Protein AF-A0A8S3HUR4-F1 (afdb_monomer_lite)

Secondary structure (DSSP, 8-state):
--TT-TT----EEEEEE-SS-EEEEEE--TTTHHHHHHHHSPP--STT------TT---SS-SSGGG-SSPEEEEESS-HHHHHH-GGGGSTTTS-HHHHHHHHHHHHHHH-S-HHHHHHTT-PPPHHHHHHHHHHHEEPPPHHHHHHHH--------------------------------PPPP----------HHHHHHHHHHHHHHHHHHTT-

Foldseek 3Di:
DPLFDLPDQAKFFAWEDEPQDIDTDIDGDLVHNVVVVVVPDDDDPDDRDADADDSVDDDPTDQGSVVDRAHHYFYFQHDLVVVVPDPQLVPPPSADPLQSLLSVLVVVVVVDNHPVVNVVVVSDRGPSSVVSNSVPGGDDDDPVRVCVRPPPPPDDDDDDDDDDDDDDDDDDDDDDDDDDDDDDDDDDDDPDPPPPVVVVVVVVVVVVVVVVVVVVD

Radius of gyration: 26.38 Å; chains: 1; bounding box: 67×52×90 Å

pLDDT: mean 76.73, std 23.42, range [24.69, 97.75]

InterPro domains:
  IPR060173 Uncharacterised protein FLJ43738-like domain [PF28302] (2-146)

Structure (mmCIF, N/CA/C/O backbone):
data_AF-A0A8S3HUR4-F1
#
_entry.id   AF-A0A8S3HUR4-F1
#
loop_
_atom_site.group_PDB
_atom_site.id
_atom_site.type_symbol
_atom_site.label_atom_id
_atom_site.label_alt_id
_atom_site.label_comp_id
_atom_site.label_asym_id
_atom_site.label_entity_id
_atom_site.label_seq_id
_atom_site.pdbx_PDB_ins_code
_atom_site.Cartn_x
_atom_site.Cartn_y
_atom_site.Cartn_z
_atom_site.occupancy
_atom_site.B_iso_or_equiv
_atom_site.auth_seq_id
_atom_site.auth_comp_id
_atom_site.auth_asym_id
_atom_site.auth_atom_id
_atom_site.pdbx_PDB_model_num
ATOM 1 N N . VAL A 1 1 ? -10.739 -19.108 12.227 1.00 48.09 1 VAL A N 1
ATOM 2 C CA . VAL A 1 1 ? -11.752 -18.411 11.385 1.00 48.09 1 VAL A CA 1
ATOM 3 C C . VAL A 1 1 ? -12.442 -17.274 12.166 1.00 48.09 1 VAL A C 1
ATOM 5 O O . VAL A 1 1 ? -13.646 -17.112 12.089 1.00 48.09 1 VAL A O 1
ATOM 8 N N . GLN A 1 2 ? -11.698 -16.463 12.936 1.00 57.03 2 GLN A N 1
ATOM 9 C CA . GLN A 1 2 ? -12.275 -15.422 13.819 1.00 57.03 2 GLN A CA 1
ATOM 10 C C . GLN A 1 2 ? -11.905 -13.985 13.388 1.00 57.03 2 GLN A C 1
ATOM 12 O O . GLN A 1 2 ? -12.521 -13.025 13.841 1.00 57.03 2 GLN A O 1
ATOM 17 N N . GLN A 1 3 ? -10.945 -13.843 12.465 1.00 53.62 3 GLN A N 1
ATOM 18 C CA . GLN A 1 3 ? -10.406 -12.563 11.979 1.00 53.62 3 GLN A CA 1
ATOM 19 C C . GLN A 1 3 ? -11.345 -11.819 11.013 1.00 53.62 3 GLN A C 1
ATOM 21 O O . GLN A 1 3 ? -11.240 -10.608 10.872 1.00 53.62 3 GLN A O 1
ATOM 26 N N . THR A 1 4 ? -12.294 -12.515 10.379 1.00 58.28 4 THR A N 1
ATOM 27 C CA . THR A 1 4 ? -13.266 -11.922 9.440 1.00 58.28 4 THR A CA 1
ATOM 28 C C . THR A 1 4 ? -14.465 -11.272 10.133 1.00 58.28 4 THR A C 1
ATOM 30 O O . THR A 1 4 ? -15.319 -10.689 9.472 1.00 58.28 4 THR A O 1
ATOM 33 N N . SER A 1 5 ? -14.559 -11.363 11.464 1.00 67.38 5 SER A N 1
ATOM 34 C CA . SER A 1 5 ? -15.660 -10.757 12.210 1.00 67.38 5 SER A CA 1
ATOM 35 C C . SER A 1 5 ? -15.597 -9.230 12.130 1.00 67.38 5 SER A C 1
ATOM 37 O O . SER A 1 5 ? -14.652 -8.607 12.613 1.00 67.38 5 SER A O 1
ATOM 39 N N . HIS A 1 6 ? -16.658 -8.607 11.611 1.00 64.12 6 HIS A N 1
ATOM 40 C CA . HIS A 1 6 ? -16.802 -7.144 11.548 1.00 64.12 6 HIS A CA 1
ATOM 41 C C . HIS A 1 6 ? -16.834 -6.466 12.925 1.00 64.12 6 HIS A C 1
ATOM 43 O O . HIS A 1 6 ? -16.743 -5.245 13.006 1.00 64.12 6 HIS A O 1
ATOM 49 N N . LYS A 1 7 ? -16.973 -7.243 14.008 1.00 70.50 7 LYS A N 1
ATOM 50 C CA . LYS A 1 7 ? -16.988 -6.754 15.394 1.00 70.50 7 LYS A CA 1
ATOM 51 C C . LYS A 1 7 ? -15.596 -6.648 16.018 1.00 70.50 7 LYS A C 1
ATOM 53 O O . LYS A 1 7 ? -15.483 -6.181 17.146 1.00 70.50 7 LYS A O 1
ATOM 58 N N . LEU A 1 8 ? -14.557 -7.109 15.324 1.00 79.38 8 LEU A N 1
ATOM 59 C CA . LEU A 1 8 ? -13.206 -7.100 15.858 1.00 79.38 8 LEU A CA 1
ATOM 60 C C . LEU A 1 8 ? -12.597 -5.698 15.724 1.00 79.38 8 LEU A C 1
ATOM 62 O O . LEU A 1 8 ? -12.452 -5.182 14.611 1.00 79.38 8 LEU A O 1
ATOM 66 N N . ASN A 1 9 ? -12.233 -5.106 16.862 1.00 85.25 9 ASN A N 1
ATOM 67 C CA . ASN A 1 9 ? -11.617 -3.785 16.959 1.00 85.25 9 ASN A CA 1
ATOM 68 C C . ASN A 1 9 ? -10.106 -3.856 16.665 1.00 85.25 9 ASN A C 1
ATOM 70 O O . ASN A 1 9 ? -9.274 -3.694 17.552 1.00 85.25 9 ASN A O 1
ATOM 74 N N . ILE A 1 10 ? -9.765 -4.193 15.421 1.00 87.19 10 ILE A N 1
ATOM 75 C CA . ILE A 1 10 ? -8.384 -4.286 14.925 1.00 87.19 10 ILE A CA 1
ATOM 76 C C . ILE A 1 10 ? -8.183 -3.391 13.703 1.00 87.19 10 ILE A C 1
ATOM 78 O O . ILE A 1 10 ? -9.137 -3.114 12.959 1.00 87.19 10 ILE A O 1
ATOM 82 N N . ILE A 1 11 ? -6.936 -2.989 13.479 1.00 90.44 11 ILE A N 1
ATOM 83 C CA . ILE A 1 11 ? -6.495 -2.302 12.265 1.00 90.44 11 ILE A CA 1
ATOM 84 C C . ILE A 1 11 ? -5.798 -3.329 11.383 1.00 90.44 11 ILE A C 1
ATOM 86 O O . ILE A 1 11 ? -4.962 -4.087 11.859 1.00 90.44 11 ILE A O 1
ATOM 90 N N . THR A 1 12 ? -6.182 -3.371 10.116 1.00 92.62 12 THR A N 1
ATOM 91 C CA . THR A 1 12 ? -5.555 -4.203 9.086 1.00 92.62 12 THR A CA 1
ATOM 92 C C . THR A 1 12 ? -5.103 -3.309 7.941 1.00 92.62 12 THR A C 1
ATOM 94 O O . THR A 1 12 ? -5.517 -2.152 7.849 1.00 92.62 12 THR A O 1
ATOM 97 N N . GLY A 1 13 ? -4.228 -3.812 7.076 1.00 94.50 13 GLY A N 1
ATOM 98 C CA . GLY A 1 13 ? -3.708 -3.023 5.968 1.00 94.50 13 GLY A CA 1
ATOM 99 C C . GLY A 1 13 ? -2.295 -3.412 5.576 1.00 94.50 13 GLY A C 1
ATOM 100 O O . GLY A 1 13 ? -1.803 -4.484 5.935 1.00 94.50 13 GLY A O 1
ATOM 101 N N . PHE A 1 14 ? -1.629 -2.504 4.872 1.00 96.25 14 PHE A N 1
ATOM 102 C CA . PHE A 1 14 ? -0.222 -2.650 4.528 1.00 96.25 14 PHE A CA 1
ATOM 103 C C . PHE A 1 14 ? 0.502 -1.301 4.505 1.00 96.25 14 PHE A C 1
ATOM 105 O O . PHE A 1 14 ? -0.100 -0.229 4.394 1.00 96.25 14 PHE A O 1
ATOM 112 N N . HIS A 1 15 ? 1.820 -1.389 4.614 1.00 96.44 15 HIS A N 1
ATOM 113 C CA . HIS A 1 15 ? 2.768 -0.297 4.492 1.00 96.44 15 HIS A CA 1
ATOM 114 C C . HIS A 1 15 ? 3.658 -0.579 3.286 1.00 96.44 15 HIS A C 1
ATOM 116 O O . HIS A 1 15 ? 4.455 -1.516 3.308 1.00 96.44 15 HIS A O 1
ATOM 122 N N . LEU A 1 16 ? 3.515 0.228 2.241 1.00 97.06 16 LEU A N 1
ATOM 123 C CA . LEU A 1 16 ? 4.388 0.215 1.076 1.00 97.06 16 LEU A CA 1
ATOM 124 C C . LEU A 1 16 ? 5.356 1.385 1.192 1.00 97.06 16 LEU A C 1
ATOM 126 O O . LEU A 1 16 ? 4.917 2.511 1.413 1.00 97.06 16 LEU A O 1
ATOM 130 N N . PHE A 1 17 ? 6.647 1.150 1.014 1.00 97.00 17 PHE A N 1
ATOM 131 C CA . PHE A 1 17 ? 7.615 2.236 1.038 1.00 97.00 17 PHE A CA 1
ATOM 132 C C . PHE A 1 17 ? 8.785 2.003 0.097 1.00 97.00 17 PHE A C 1
ATOM 134 O O . PHE A 1 17 ? 9.112 0.875 -0.278 1.00 97.00 17 PHE A O 1
ATOM 141 N N . ASP A 1 18 ? 9.404 3.108 -0.281 1.00 95.75 18 ASP A N 1
ATOM 142 C CA . ASP A 1 18 ? 10.616 3.166 -1.079 1.00 95.75 18 ASP A CA 1
ATOM 143 C C . ASP A 1 18 ? 11.559 4.238 -0.505 1.00 95.75 18 ASP A C 1
ATOM 145 O O . ASP A 1 18 ? 11.440 4.629 0.656 1.00 95.75 18 ASP A O 1
ATOM 149 N N . GLU A 1 19 ? 12.546 4.671 -1.286 1.00 91.94 19 GLU A N 1
ATOM 150 C CA . GLU A 1 19 ? 13.528 5.673 -0.857 1.00 91.94 19 GLU A CA 1
ATOM 151 C C . GLU A 1 19 ? 12.958 7.102 -0.779 1.00 91.94 19 GLU A C 1
ATOM 153 O O . GLU A 1 19 ? 13.564 7.964 -0.142 1.00 91.94 19 GLU A O 1
ATOM 158 N N . GLU A 1 20 ? 11.815 7.371 -1.417 1.00 92.94 20 GLU A N 1
ATOM 159 C CA . GLU A 1 20 ? 11.210 8.702 -1.517 1.00 92.94 20 GLU A CA 1
ATOM 160 C C . GLU A 1 20 ? 9.972 8.866 -0.629 1.00 92.94 20 GLU A C 1
ATOM 162 O O . GLU A 1 20 ? 9.729 9.963 -0.119 1.00 92.94 20 GLU A O 1
ATOM 167 N N . GLN A 1 21 ? 9.167 7.814 -0.459 1.00 92.94 21 GLN A N 1
ATOM 168 C CA . GLN A 1 21 ? 7.864 7.929 0.190 1.00 92.94 21 GLN A CA 1
ATOM 169 C C . GLN A 1 21 ? 7.431 6.679 0.959 1.00 92.94 21 GLN A C 1
ATOM 171 O O . GLN A 1 21 ? 7.794 5.545 0.649 1.00 92.94 21 GLN A O 1
ATOM 176 N N . HIS A 1 22 ? 6.563 6.922 1.940 1.00 94.44 22 HIS A N 1
ATOM 177 C CA . HIS A 1 22 ? 5.867 5.904 2.713 1.00 94.44 22 HIS A CA 1
ATOM 178 C C . HIS A 1 22 ? 4.364 6.027 2.474 1.00 94.44 22 HIS A C 1
ATOM 180 O O . HIS A 1 22 ? 3.770 7.078 2.715 1.00 94.44 22 HIS A O 1
ATOM 186 N N . LEU A 1 23 ? 3.743 4.939 2.032 1.00 95.94 23 LEU A N 1
ATOM 187 C CA . LEU A 1 23 ? 2.312 4.828 1.804 1.00 95.94 23 LEU A CA 1
ATOM 188 C C . LEU A 1 23 ? 1.706 3.832 2.794 1.00 95.94 23 LEU A C 1
ATOM 190 O O . LEU A 1 23 ? 1.998 2.636 2.768 1.00 95.94 23 LEU A O 1
ATOM 194 N N . PHE A 1 24 ? 0.809 4.334 3.638 1.00 95.25 24 PHE A N 1
ATOM 195 C CA . PHE A 1 24 ? 0.029 3.531 4.572 1.00 95.25 24 PHE A CA 1
ATOM 196 C C . PHE A 1 24 ? -1.408 3.413 4.071 1.00 95.25 24 PHE A C 1
ATOM 198 O O . PHE A 1 24 ? -2.090 4.422 3.888 1.00 95.25 24 PHE A O 1
ATOM 205 N N . ILE A 1 25 ? -1.885 2.182 3.886 1.00 95.38 25 ILE A N 1
ATOM 206 C CA . ILE A 1 25 ? -3.295 1.898 3.611 1.00 95.38 25 ILE A CA 1
ATOM 207 C C . ILE A 1 25 ? -3.828 1.097 4.786 1.00 95.38 25 ILE A C 1
ATOM 209 O O . ILE A 1 25 ? -3.451 -0.056 4.981 1.00 95.38 25 ILE A O 1
ATOM 213 N N . LEU A 1 26 ? -4.684 1.744 5.575 1.00 93.88 26 LEU A N 1
ATOM 214 C CA . LEU A 1 26 ? -5.213 1.218 6.826 1.00 93.88 26 LEU A CA 1
ATOM 215 C C . LEU A 1 26 ? -6.733 1.108 6.747 1.00 93.88 26 LEU A C 1
ATOM 217 O O . LEU A 1 26 ? -7.415 2.016 6.273 1.00 93.88 26 LEU A O 1
ATOM 221 N N . GLU A 1 27 ? -7.265 0.010 7.264 1.00 91.69 27 GLU A N 1
ATOM 222 C CA . GLU A 1 27 ? -8.695 -0.221 7.406 1.00 91.69 27 GLU A CA 1
ATOM 223 C C . GLU A 1 27 ? -9.018 -0.736 8.813 1.00 91.69 27 GLU A C 1
ATOM 225 O O . GLU A 1 27 ? -8.225 -1.411 9.472 1.00 91.69 27 GLU A O 1
ATOM 230 N N . GLY A 1 28 ? -10.216 -0.431 9.294 1.00 90.50 28 GLY A N 1
ATOM 231 C CA . GLY A 1 28 ? -10.640 -0.822 10.627 1.00 90.50 28 GLY A CA 1
ATOM 232 C C . GLY A 1 28 ? -12.049 -0.355 10.936 1.00 90.50 28 GLY A C 1
ATOM 233 O O . GLY A 1 28 ? -12.744 0.202 10.083 1.00 90.50 28 GLY A O 1
ATOM 234 N N . GLN A 1 29 ? -12.484 -0.602 12.168 1.00 87.94 29 GLN A N 1
ATOM 235 C CA . GLN A 1 29 ? -13.787 -0.128 12.614 1.00 87.94 29 GLN A CA 1
ATOM 236 C C . GLN A 1 29 ? -13.806 1.395 12.661 1.00 87.94 29 GLN A C 1
ATOM 238 O O . GLN A 1 29 ? -12.929 2.023 13.256 1.00 87.94 29 GLN A O 1
ATOM 243 N N . LYS A 1 30 ? -14.832 1.968 12.024 1.00 82.81 30 LYS A N 1
ATOM 244 C CA . LYS A 1 30 ? -14.995 3.413 11.882 1.00 82.81 30 LYS A CA 1
ATOM 245 C C . LYS A 1 30 ? -15.033 4.123 13.231 1.00 82.81 30 LYS A C 1
ATOM 247 O O . LYS A 1 30 ? -14.378 5.138 13.382 1.00 82.81 30 LYS A O 1
ATOM 252 N N . GLU A 1 31 ? -15.858 3.636 14.151 1.00 82.88 31 GLU A N 1
ATOM 253 C CA . GLU A 1 31 ? -16.174 4.326 15.411 1.00 82.88 31 GLU A CA 1
ATOM 254 C C . GLU A 1 31 ? -15.220 3.937 16.552 1.00 82.88 31 GLU A C 1
ATOM 256 O O . GLU A 1 31 ? -15.300 4.510 17.632 1.00 82.88 31 GLU A O 1
ATOM 261 N N . ASP A 1 32 ? -14.287 3.021 16.280 1.00 86.44 32 ASP A N 1
ATOM 262 C CA . ASP A 1 32 ? -13.342 2.484 17.253 1.00 86.44 32 ASP A CA 1
ATOM 263 C C . ASP A 1 32 ? -11.900 2.672 16.749 1.00 86.44 32 ASP A C 1
ATOM 265 O O . ASP A 1 32 ? -11.385 3.791 16.762 1.00 86.44 32 ASP A O 1
ATOM 269 N N . ALA A 1 33 ? -11.240 1.607 16.272 1.00 88.00 33 ALA A N 1
ATOM 270 C CA . ALA A 1 33 ? -9.812 1.605 15.948 1.00 88.00 33 ALA A CA 1
ATOM 271 C C . ALA A 1 33 ? -9.351 2.779 15.069 1.00 88.00 33 ALA A C 1
ATOM 273 O O . ALA A 1 33 ? -8.334 3.403 15.364 1.00 88.00 33 ALA A O 1
ATOM 274 N N . ILE A 1 34 ? -10.081 3.076 13.986 1.00 90.69 34 ILE A N 1
ATOM 275 C CA . ILE A 1 34 ? -9.662 4.099 13.020 1.00 90.69 34 ILE A CA 1
ATOM 276 C C . ILE A 1 34 ? -9.870 5.507 13.569 1.00 90.69 34 ILE A C 1
ATOM 278 O O . ILE A 1 34 ? -9.009 6.361 13.371 1.00 90.69 34 ILE A O 1
ATOM 282 N N . ASP A 1 35 ? -10.972 5.761 14.277 1.00 88.75 35 ASP A N 1
ATOM 283 C CA . ASP A 1 35 ? -11.227 7.074 14.874 1.00 88.75 35 ASP A CA 1
ATOM 284 C C . ASP A 1 35 ? -10.235 7.378 16.004 1.00 88.75 35 ASP A C 1
ATOM 286 O O . ASP A 1 35 ? -9.697 8.485 16.072 1.00 88.75 35 ASP A O 1
ATOM 290 N N . VAL A 1 36 ? -9.916 6.382 16.840 1.00 90.69 36 VAL A N 1
ATOM 291 C CA . VAL A 1 36 ? -8.875 6.504 17.871 1.00 90.69 36 VAL A CA 1
ATOM 292 C C . VAL A 1 36 ? -7.515 6.780 17.234 1.00 90.69 36 VAL A C 1
ATOM 294 O O . VAL A 1 36 ? -6.861 7.749 17.622 1.00 90.69 36 VAL A O 1
ATOM 297 N N . LEU A 1 37 ? -7.118 5.994 16.225 1.00 90.31 37 LEU A N 1
ATOM 298 C CA . LEU A 1 37 ? -5.857 6.198 15.512 1.00 90.31 37 LEU A CA 1
ATOM 299 C C . LEU A 1 37 ? -5.793 7.603 14.906 1.00 90.31 37 LEU A C 1
ATOM 301 O O . LEU A 1 37 ? -4.847 8.342 15.160 1.00 90.31 37 LEU A O 1
ATOM 305 N N . TYR A 1 38 ? -6.816 8.004 14.150 1.00 89.31 38 TYR A N 1
ATOM 306 C CA . TYR A 1 38 ? -6.848 9.303 13.481 1.00 89.31 38 TYR A CA 1
ATOM 307 C C . TYR A 1 38 ? -6.730 10.475 14.466 1.00 89.31 38 TYR A C 1
ATOM 309 O O . TYR A 1 38 ? -6.042 11.454 14.183 1.00 89.31 38 TYR A O 1
ATOM 317 N N . LYS A 1 39 ? -7.357 10.372 15.644 1.00 89.56 39 LYS A N 1
ATOM 318 C CA . LYS A 1 39 ? -7.261 11.387 16.705 1.00 89.56 39 LYS A CA 1
ATOM 319 C C . LYS A 1 39 ? -5.892 11.429 17.386 1.00 89.56 39 LYS A C 1
ATOM 321 O O . LYS A 1 39 ? -5.506 12.492 17.867 1.00 89.56 39 LYS A O 1
ATOM 326 N N . GLN A 1 40 ? -5.194 10.297 17.462 1.00 88.94 40 GLN A N 1
ATOM 327 C CA . GLN A 1 40 ? -3.866 10.186 18.073 1.00 88.94 40 GLN A CA 1
ATOM 328 C C . GLN A 1 40 ? -2.731 10.569 17.121 1.00 88.94 40 GLN A C 1
ATOM 330 O O . GLN A 1 40 ? -1.647 10.923 17.587 1.00 88.94 40 GLN A O 1
ATOM 335 N N . LEU A 1 41 ? -2.961 10.517 15.805 1.00 86.88 41 LEU A N 1
ATOM 336 C CA . LEU A 1 41 ? -1.948 10.901 14.832 1.00 86.88 41 LEU A CA 1
ATOM 337 C C . LEU A 1 41 ? -1.557 12.377 15.015 1.00 86.88 41 LEU A C 1
ATOM 339 O O . LEU A 1 41 ? -2.430 13.251 15.113 1.00 86.88 41 LEU A O 1
ATOM 343 N N . PRO A 1 42 ? -0.248 12.686 15.047 1.00 82.38 42 PRO A N 1
ATOM 344 C CA . PRO A 1 42 ? 0.202 14.063 15.104 1.00 82.38 42 PRO A CA 1
ATOM 345 C C . PRO A 1 42 ? -0.329 14.795 13.874 1.00 82.38 42 PRO A C 1
ATOM 347 O O . PRO A 1 42 ? -0.193 14.325 12.743 1.00 82.38 42 PRO A O 1
ATOM 350 N N . ARG A 1 43 ? -0.949 15.959 14.089 1.00 80.69 43 ARG A N 1
ATOM 351 C CA . ARG A 1 43 ? -1.419 16.770 12.966 1.00 80.69 43 ARG A CA 1
ATOM 352 C C . ARG A 1 43 ? -0.202 17.171 12.136 1.00 80.69 43 ARG A C 1
ATOM 354 O O . ARG A 1 43 ? 0.711 17.774 12.706 1.00 80.69 43 ARG A O 1
ATOM 361 N N . PRO A 1 44 ? -0.170 16.857 10.833 1.00 73.62 44 PRO A N 1
ATOM 362 C CA . PRO A 1 44 ? 0.995 17.117 10.007 1.00 73.62 44 PRO A CA 1
ATOM 363 C C . PRO A 1 44 ? 1.279 18.620 9.976 1.00 73.62 44 PRO A C 1
ATOM 365 O O . PRO A 1 44 ? 0.521 19.408 9.412 1.00 73.62 44 PRO A O 1
ATOM 368 N N . GLN A 1 45 ? 2.365 19.032 10.629 1.00 61.00 45 GLN A N 1
ATOM 369 C CA . GLN A 1 45 ? 2.870 20.400 10.563 1.00 61.00 45 GLN A CA 1
ATOM 370 C C . GLN A 1 45 ? 3.897 20.473 9.431 1.00 61.00 45 GLN A C 1
ATOM 372 O O . GLN A 1 45 ? 5.101 20.416 9.657 1.00 61.00 45 GLN A O 1
ATOM 377 N N . GLY A 1 46 ? 3.415 20.513 8.188 1.00 64.81 46 GLY A N 1
ATOM 378 C CA . GLY A 1 46 ? 4.258 20.597 6.992 1.00 64.81 46 GLY A CA 1
ATOM 379 C C . GLY A 1 46 ? 3.754 19.737 5.833 1.00 64.81 46 GLY A C 1
ATOM 380 O O . GLY A 1 46 ? 2.723 19.083 5.934 1.00 64.81 46 GLY A O 1
ATOM 381 N N . LYS A 1 47 ? 4.501 19.739 4.722 1.00 65.69 47 LYS A N 1
ATOM 382 C CA . LYS A 1 47 ? 4.164 18.995 3.492 1.00 65.69 47 LYS A CA 1
ATOM 383 C C . LYS A 1 47 ? 4.562 17.512 3.515 1.00 65.69 47 LYS A C 1
ATOM 385 O O . LYS A 1 47 ? 4.331 16.821 2.534 1.00 65.69 47 LYS A O 1
ATOM 390 N N . ASN A 1 48 ? 5.184 17.033 4.591 1.00 79.31 48 ASN A N 1
ATOM 391 C CA . ASN A 1 48 ? 5.838 15.720 4.588 1.00 79.31 48 ASN A CA 1
ATOM 392 C C . ASN A 1 48 ? 4.882 14.548 4.851 1.00 79.31 48 ASN A C 1
ATOM 394 O O . ASN A 1 48 ? 5.260 13.408 4.615 1.00 79.31 48 ASN A O 1
ATOM 398 N N . VAL A 1 49 ? 3.675 14.808 5.365 1.00 86.31 49 VAL A N 1
ATOM 399 C CA . VAL A 1 49 ? 2.689 13.765 5.672 1.00 86.31 49 VAL A CA 1
ATOM 400 C C . VAL A 1 49 ? 1.307 14.246 5.239 1.00 86.31 49 VAL A C 1
ATOM 402 O O . VAL A 1 49 ? 0.818 15.264 5.728 1.00 86.31 49 VAL A O 1
ATOM 405 N N . GLU A 1 50 ? 0.675 13.499 4.338 1.00 89.44 50 GLU A N 1
ATOM 406 C CA . GLU A 1 50 ? -0.707 13.703 3.901 1.00 89.44 50 GLU A CA 1
ATOM 407 C C . GLU A 1 50 ? -1.568 12.556 4.439 1.00 89.44 50 GLU A C 1
ATOM 409 O O . GLU A 1 50 ? -1.246 11.384 4.258 1.00 89.44 50 GLU A O 1
ATOM 414 N N . ILE A 1 51 ? -2.657 12.893 5.135 1.00 91.38 51 ILE A N 1
ATOM 415 C CA . ILE A 1 51 ? -3.583 11.908 5.703 1.00 91.38 51 ILE A CA 1
ATOM 416 C C . ILE A 1 51 ? -4.930 12.072 5.010 1.00 91.38 51 ILE A C 1
ATOM 418 O O . ILE A 1 51 ? -5.607 13.087 5.177 1.00 91.38 51 ILE A O 1
ATOM 422 N N . LEU A 1 52 ? -5.333 11.049 4.259 1.00 91.06 52 LEU A N 1
ATOM 423 C CA . LEU A 1 52 ? -6.640 10.989 3.614 1.00 91.06 52 LEU A CA 1
ATOM 424 C C . LEU A 1 52 ? -7.610 10.210 4.502 1.00 91.06 52 LEU A C 1
ATOM 426 O O . LEU A 1 52 ? -7.608 8.982 4.515 1.00 91.06 52 LEU A O 1
ATOM 430 N N . TYR A 1 53 ? -8.457 10.929 5.236 1.00 90.38 53 TYR A N 1
ATOM 431 C CA . TYR A 1 53 ? -9.489 10.339 6.085 1.00 90.38 53 TYR A CA 1
ATOM 432 C C . TYR A 1 53 ? -10.861 10.931 5.767 1.00 90.38 53 TYR A C 1
ATOM 434 O O . TYR A 1 53 ? -11.045 12.147 5.775 1.00 90.38 53 TYR A O 1
ATOM 442 N N . ASP A 1 54 ? -11.837 10.062 5.505 1.00 88.94 54 ASP A N 1
ATOM 443 C CA . ASP A 1 54 ? -13.230 10.442 5.291 1.00 88.94 54 ASP A CA 1
ATOM 444 C C . ASP A 1 54 ? -14.156 9.411 5.942 1.00 88.94 54 ASP A C 1
ATOM 446 O O . ASP A 1 54 ? -14.363 8.308 5.438 1.00 88.94 54 ASP A O 1
ATOM 450 N N . SER A 1 55 ? -14.741 9.800 7.075 1.00 85.19 55 SER A N 1
ATOM 451 C CA . SER A 1 55 ? -15.631 8.942 7.862 1.00 85.19 55 SER A CA 1
ATOM 452 C C . SER A 1 55 ? -16.967 8.617 7.169 1.00 85.19 55 SER A C 1
ATOM 454 O O . SER A 1 55 ? -17.723 7.767 7.657 1.00 85.19 55 SER A O 1
ATOM 456 N N . SER A 1 56 ? -17.309 9.302 6.071 1.00 86.94 56 SER A N 1
ATOM 457 C CA . SER A 1 56 ? -18.511 9.009 5.281 1.00 86.94 56 SER A CA 1
ATOM 458 C C . SER A 1 56 ? -18.337 7.774 4.394 1.00 86.94 56 SER A C 1
ATOM 460 O O . SER A 1 56 ? -19.320 7.098 4.087 1.00 86.94 56 SER A O 1
ATOM 462 N N . ILE A 1 57 ? -17.094 7.434 4.050 1.00 88.62 57 ILE A N 1
ATOM 463 C CA . ILE A 1 57 ? -16.757 6.270 3.236 1.00 88.62 57 ILE A CA 1
ATOM 464 C C . ILE A 1 57 ? -16.667 5.050 4.143 1.00 88.62 57 ILE A C 1
ATOM 466 O O . ILE A 1 57 ? -16.003 5.062 5.179 1.00 88.62 57 ILE A O 1
ATOM 470 N N . ARG A 1 58 ? -17.357 3.980 3.753 1.00 89.44 58 ARG A N 1
ATOM 471 C CA . ARG A 1 58 ? -17.366 2.708 4.475 1.00 89.44 58 ARG A CA 1
ATOM 472 C C . ARG A 1 58 ? -17.245 1.562 3.481 1.00 89.44 58 ARG A C 1
ATOM 474 O O . ARG A 1 58 ? -17.735 1.659 2.358 1.00 89.44 58 ARG A O 1
ATOM 481 N N . PHE A 1 59 ? -16.637 0.475 3.933 1.00 88.44 59 PHE A N 1
ATOM 482 C CA . PHE A 1 59 ? -16.543 -0.777 3.194 1.00 88.44 59 PHE A CA 1
ATOM 483 C C . PHE A 1 59 ? -17.393 -1.834 3.892 1.00 88.44 59 PHE A C 1
ATOM 485 O O . PHE A 1 59 ? -17.504 -1.842 5.119 1.00 88.44 59 PHE A O 1
ATOM 492 N N . ASN A 1 60 ? -18.008 -2.715 3.104 1.00 88.19 60 ASN A N 1
ATOM 493 C CA . ASN A 1 60 ? -18.842 -3.793 3.638 1.00 88.19 60 ASN A CA 1
ATOM 494 C C . ASN A 1 60 ? -18.000 -4.890 4.299 1.00 88.19 60 ASN A C 1
ATOM 496 O O . ASN A 1 60 ? -18.470 -5.569 5.206 1.00 88.19 60 ASN A O 1
ATOM 50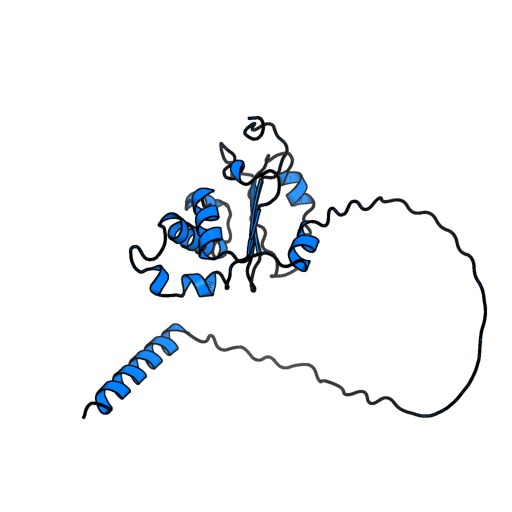0 N N . GLU A 1 61 ? -16.751 -5.044 3.865 1.00 88.50 61 GLU A N 1
ATOM 501 C CA . GLU A 1 61 ? -15.815 -6.053 4.343 1.00 88.50 61 GLU A CA 1
ATOM 502 C C . GLU A 1 61 ? -14.398 -5.492 4.460 1.00 88.50 61 GLU A C 1
ATOM 504 O O . GLU A 1 61 ? -14.083 -4.443 3.901 1.00 88.50 61 GLU A O 1
ATOM 509 N N . ARG A 1 62 ? -13.561 -6.200 5.224 1.00 89.44 62 ARG A N 1
ATOM 510 C CA . ARG A 1 62 ? -12.130 -5.914 5.348 1.00 89.44 62 ARG A CA 1
ATOM 511 C C . ARG A 1 62 ? -11.405 -6.473 4.129 1.00 89.44 62 ARG A C 1
ATOM 513 O O . ARG A 1 62 ? -11.419 -7.687 3.921 1.00 89.44 62 ARG A O 1
ATOM 520 N N . LEU A 1 63 ? -10.759 -5.607 3.360 1.00 91.38 63 LEU A N 1
ATOM 521 C CA . LEU A 1 63 ? -10.032 -5.954 2.142 1.00 91.38 63 LEU A CA 1
ATOM 522 C C . LEU A 1 63 ? -8.715 -6.677 2.439 1.00 91.38 63 LEU A C 1
ATOM 524 O O . LEU A 1 63 ? -8.285 -7.514 1.652 1.00 91.38 63 LEU A O 1
ATOM 528 N N . TYR A 1 64 ? -8.087 -6.392 3.579 1.00 93.69 64 TYR A N 1
ATOM 529 C CA . TYR A 1 64 ? -6.714 -6.793 3.893 1.00 93.69 64 TYR A CA 1
ATOM 530 C C . TYR A 1 64 ? -6.613 -7.765 5.069 1.00 93.69 64 TYR A C 1
ATOM 532 O O . TYR A 1 64 ? -5.519 -8.060 5.539 1.00 93.69 64 TYR A O 1
ATOM 540 N N . VAL A 1 65 ? -7.733 -8.327 5.529 1.00 89.44 65 VAL A N 1
ATOM 541 C CA . VAL A 1 65 ? -7.769 -9.253 6.677 1.00 89.44 65 VAL A CA 1
ATOM 542 C C . VAL A 1 65 ? -6.832 -10.461 6.532 1.00 89.44 65 VAL A C 1
ATOM 544 O O . VAL A 1 65 ? -6.342 -10.982 7.530 1.00 89.44 65 VAL A O 1
ATOM 547 N N . LYS A 1 66 ? -6.569 -10.920 5.300 1.00 90.12 66 LYS A N 1
ATOM 548 C CA . LYS A 1 66 ? -5.700 -12.083 5.054 1.00 90.12 66 LYS A CA 1
ATOM 549 C C . LYS A 1 66 ? -4.204 -11.748 5.062 1.00 90.12 66 LYS A C 1
ATOM 551 O O . LYS A 1 66 ? -3.409 -12.679 5.036 1.00 90.12 66 LYS A O 1
ATOM 556 N N . LEU A 1 67 ? -3.826 -10.466 5.092 1.00 86.38 67 LEU A N 1
ATOM 557 C CA . LEU A 1 67 ? -2.421 -10.053 5.203 1.00 86.38 67 LEU A CA 1
ATOM 558 C C . LEU A 1 67 ? -1.854 -10.281 6.611 1.00 86.38 67 LEU A C 1
ATOM 560 O O . LEU A 1 67 ? -0.644 -10.379 6.777 1.00 86.38 67 LEU A O 1
ATOM 564 N N . GLY A 1 68 ? -2.722 -10.434 7.610 1.00 81.75 68 GLY A N 1
ATOM 565 C CA . GLY A 1 68 ? -2.336 -10.659 8.996 1.00 81.75 68 GLY A CA 1
ATOM 566 C C . GLY A 1 68 ? -2.947 -9.626 9.934 1.00 81.75 68 GLY A C 1
ATOM 567 O O . GLY A 1 68 ? -3.676 -8.728 9.515 1.00 81.75 68 GLY A O 1
ATOM 568 N N . LEU A 1 69 ? -2.684 -9.809 11.229 1.00 77.00 69 LEU A N 1
ATOM 569 C CA . LEU A 1 69 ? -3.028 -8.821 12.257 1.00 77.00 69 LEU A CA 1
ATOM 570 C C . LEU A 1 69 ? -1.979 -7.710 12.345 1.00 77.00 69 LEU A C 1
ATOM 572 O O . LEU A 1 69 ? -2.311 -6.602 12.754 1.00 77.00 69 LEU A O 1
ATOM 576 N N . ASP A 1 70 ? -0.753 -8.012 11.927 1.00 80.62 70 ASP A N 1
ATOM 577 C CA . ASP A 1 70 ? 0.325 -7.043 11.818 1.00 80.62 70 ASP A CA 1
ATOM 578 C C . ASP A 1 70 ? 0.286 -6.372 10.446 1.00 80.62 70 ASP A C 1
ATOM 580 O O . ASP A 1 70 ? -0.146 -6.953 9.442 1.00 80.62 70 ASP A O 1
ATOM 584 N N . LEU A 1 71 ? 0.744 -5.125 10.401 1.00 88.12 71 LEU A N 1
ATOM 585 C CA . LEU A 1 71 ? 0.800 -4.370 9.163 1.00 88.12 71 LEU A CA 1
ATOM 586 C C . LEU A 1 71 ? 1.849 -4.993 8.234 1.00 88.12 71 LEU A C 1
ATOM 588 O O . LEU A 1 71 ? 3.030 -5.036 8.561 1.00 88.12 71 LEU A O 1
ATOM 592 N N . THR A 1 72 ? 1.438 -5.471 7.058 1.00 92.19 72 THR A N 1
ATOM 593 C CA . THR A 1 72 ? 2.400 -6.046 6.106 1.00 92.19 72 THR A CA 1
ATOM 594 C C . THR A 1 72 ? 3.295 -4.949 5.542 1.00 92.19 72 THR A C 1
ATOM 596 O O . THR A 1 72 ? 2.804 -3.998 4.935 1.00 92.19 72 THR A O 1
ATOM 599 N N . HIS A 1 73 ? 4.605 -5.082 5.736 1.00 94.62 73 HIS A N 1
ATOM 600 C CA . HIS A 1 73 ? 5.606 -4.119 5.285 1.00 94.62 73 HIS A CA 1
ATOM 601 C C . HIS A 1 73 ? 6.241 -4.563 3.969 1.00 94.62 73 HIS A C 1
ATOM 603 O O . HIS A 1 73 ? 6.811 -5.649 3.883 1.00 94.62 73 HIS A O 1
ATOM 609 N N . ILE A 1 74 ? 6.165 -3.706 2.953 1.00 96.06 74 ILE A N 1
ATOM 610 C CA . ILE A 1 74 ? 6.646 -3.979 1.600 1.00 96.06 74 ILE A CA 1
ATOM 611 C C . ILE A 1 74 ? 7.581 -2.852 1.197 1.00 96.06 74 ILE A C 1
ATOM 613 O O . ILE A 1 74 ? 7.150 -1.724 0.956 1.00 96.06 74 ILE A O 1
ATOM 617 N N . LYS A 1 75 ? 8.866 -3.182 1.110 1.00 97.31 75 LYS A N 1
ATOM 618 C CA . LYS A 1 75 ? 9.891 -2.280 0.601 1.00 97.31 75 LYS A CA 1
ATOM 619 C C . LYS A 1 75 ? 10.091 -2.529 -0.883 1.00 97.31 75 LYS A C 1
ATOM 621 O O . LYS A 1 75 ? 10.418 -3.651 -1.263 1.00 97.31 75 LYS A O 1
ATOM 626 N N . LEU A 1 76 ? 9.921 -1.507 -1.711 1.00 97.75 76 LEU A N 1
ATOM 627 C CA . LEU A 1 76 ? 10.199 -1.611 -3.140 1.00 97.75 76 LEU A CA 1
ATOM 628 C C . LEU A 1 76 ? 11.707 -1.558 -3.415 1.00 97.75 76 LEU A C 1
ATOM 630 O O . LEU A 1 76 ? 12.470 -0.895 -2.714 1.00 97.75 76 LEU A O 1
ATOM 634 N N . CYS A 1 77 ? 12.138 -2.248 -4.469 1.00 96.00 77 CYS A N 1
ATOM 635 C CA . CYS A 1 77 ? 13.530 -2.281 -4.914 1.00 96.00 77 CYS A CA 1
ATOM 636 C C . CYS A 1 77 ? 14.024 -0.945 -5.489 1.00 96.00 77 CYS A C 1
ATOM 638 O O . CYS A 1 77 ? 15.231 -0.737 -5.605 1.00 96.00 77 CYS A O 1
ATOM 640 N N . ARG A 1 78 ? 13.090 -0.076 -5.890 1.00 96.25 78 ARG A N 1
ATOM 641 C CA . ARG A 1 78 ? 13.279 1.277 -6.427 1.00 96.25 78 ARG A CA 1
ATOM 642 C C . ARG A 1 78 ? 12.048 2.112 -6.089 1.00 96.25 78 ARG A C 1
ATOM 644 O O . ARG A 1 78 ? 11.044 1.565 -5.638 1.00 96.25 78 ARG A O 1
ATOM 651 N N . THR A 1 79 ? 12.102 3.412 -6.358 1.00 97.00 79 THR A N 1
ATOM 652 C CA . THR A 1 79 ? 10.936 4.282 -6.183 1.00 97.00 79 THR A CA 1
ATOM 653 C C . THR A 1 79 ? 9.775 3.813 -7.056 1.00 97.00 79 THR A C 1
ATOM 655 O O . THR A 1 79 ? 9.974 3.335 -8.180 1.00 97.00 79 THR A O 1
ATOM 658 N N . LEU A 1 80 ? 8.544 3.961 -6.564 1.00 96.19 80 LEU A N 1
ATOM 659 C CA . LEU A 1 80 ? 7.352 3.618 -7.340 1.00 96.19 80 LEU A CA 1
ATOM 660 C C . LEU A 1 80 ? 7.344 4.360 -8.683 1.00 96.19 80 LEU A C 1
ATOM 662 O O . LEU A 1 80 ? 7.022 3.768 -9.710 1.00 96.19 80 LEU A O 1
ATOM 666 N N . ARG A 1 81 ? 7.763 5.634 -8.681 1.00 94.94 81 ARG A N 1
ATOM 667 C CA . ARG A 1 81 ? 7.913 6.461 -9.886 1.00 94.94 81 ARG A CA 1
ATOM 668 C C . ARG A 1 81 ? 8.882 5.833 -10.887 1.00 94.94 81 ARG A C 1
ATOM 670 O O . ARG A 1 81 ? 8.552 5.743 -12.069 1.00 94.94 81 ARG A O 1
ATOM 677 N N . ASP A 1 82 ? 10.049 5.394 -10.431 1.00 96.06 82 ASP A N 1
ATOM 678 C CA . ASP A 1 82 ? 11.050 4.795 -11.309 1.00 96.06 82 ASP A CA 1
ATOM 679 C C . ASP A 1 82 ? 10.556 3.478 -11.893 1.00 96.06 82 ASP A C 1
ATOM 681 O O . ASP A 1 82 ? 10.754 3.239 -13.083 1.00 96.06 82 ASP A O 1
ATOM 685 N N . ILE A 1 83 ? 9.881 2.645 -11.098 1.00 95.81 83 ILE A N 1
ATOM 686 C CA . ILE A 1 83 ? 9.318 1.374 -11.569 1.00 95.81 83 ILE A CA 1
ATOM 687 C C . ILE A 1 83 ? 8.290 1.628 -12.676 1.00 95.81 83 ILE A C 1
ATOM 689 O O . ILE A 1 83 ? 8.418 1.059 -13.761 1.00 95.81 83 ILE A O 1
ATOM 693 N N . VAL A 1 84 ? 7.318 2.521 -12.449 1.00 94.50 84 VAL A N 1
ATOM 694 C CA . VAL A 1 84 ? 6.266 2.792 -13.447 1.00 94.50 84 VAL A CA 1
ATOM 695 C C . VAL A 1 84 ? 6.769 3.536 -14.682 1.00 94.50 84 VAL A C 1
ATOM 697 O O . VAL A 1 84 ? 6.128 3.497 -15.727 1.00 94.50 84 VAL A O 1
ATOM 700 N N . SER A 1 85 ? 7.928 4.193 -14.595 1.00 93.69 85 SER A N 1
ATOM 701 C CA . SER A 1 85 ? 8.547 4.864 -15.742 1.00 93.69 85 SER A CA 1
ATOM 702 C C . SER A 1 85 ? 9.202 3.901 -16.741 1.00 93.69 85 SER A C 1
ATOM 704 O O . SER A 1 85 ? 9.519 4.304 -17.863 1.00 93.69 85 SER A O 1
ATOM 706 N N . GLN A 1 86 ? 9.428 2.637 -16.361 1.00 93.44 86 GLN A N 1
ATOM 707 C CA . GLN A 1 86 ? 10.130 1.677 -17.208 1.00 93.44 86 GLN A CA 1
ATOM 708 C C . GLN A 1 86 ? 9.238 1.200 -18.361 1.00 93.44 86 GLN A C 1
ATOM 710 O O . GLN A 1 86 ? 8.214 0.569 -18.121 1.00 93.44 86 GLN A O 1
ATOM 715 N N . PRO A 1 87 ? 9.640 1.368 -19.634 1.00 90.69 87 PRO A N 1
ATOM 716 C CA . PRO A 1 87 ? 8.814 0.934 -20.764 1.00 90.69 87 PRO A CA 1
ATOM 717 C C . PRO A 1 87 ? 8.494 -0.568 -20.755 1.00 90.69 87 PRO A C 1
ATOM 719 O O . PRO A 1 87 ? 7.441 -0.981 -21.235 1.00 90.69 87 PRO A O 1
ATOM 722 N N . LEU A 1 88 ? 9.394 -1.383 -20.193 1.00 89.81 88 LEU A N 1
ATOM 723 C CA . LEU A 1 88 ? 9.253 -2.839 -20.142 1.00 89.81 88 LEU A CA 1
ATOM 724 C C . LEU A 1 88 ? 8.031 -3.295 -19.342 1.00 89.81 88 LEU A C 1
ATOM 726 O O . LEU A 1 88 ? 7.444 -4.312 -19.696 1.00 89.81 88 LEU A O 1
ATOM 730 N N . ILE A 1 89 ? 7.598 -2.540 -18.326 1.00 91.31 89 ILE A N 1
ATOM 731 C CA . ILE A 1 89 ? 6.441 -2.934 -17.510 1.00 91.31 89 ILE A CA 1
ATOM 732 C C . ILE A 1 89 ? 5.114 -2.868 -18.285 1.00 91.31 89 ILE A C 1
ATOM 734 O O . ILE A 1 89 ? 4.135 -3.477 -17.868 1.00 91.31 89 ILE A O 1
ATOM 738 N N . PHE A 1 90 ? 5.088 -2.177 -19.432 1.00 89.38 90 PHE A N 1
ATOM 739 C CA . PHE A 1 90 ? 3.928 -2.080 -20.325 1.00 89.38 90 PHE A CA 1
ATOM 740 C C . PHE A 1 90 ? 3.956 -3.107 -21.462 1.00 89.38 90 PHE A C 1
ATOM 742 O O . PHE A 1 90 ? 3.018 -3.181 -22.260 1.00 89.38 90 PHE A O 1
ATOM 749 N N . VAL A 1 91 ? 5.028 -3.896 -21.573 1.00 90.69 91 VAL A N 1
ATOM 750 C CA . VAL A 1 91 ? 5.098 -4.976 -22.556 1.00 90.69 91 VAL A CA 1
ATOM 751 C C . VAL A 1 91 ? 4.168 -6.093 -22.101 1.00 90.69 91 VAL A C 1
ATOM 753 O O . VAL A 1 91 ? 4.264 -6.587 -20.977 1.00 90.69 91 VAL A O 1
ATOM 756 N N . ARG A 1 92 ? 3.253 -6.491 -22.990 1.00 88.56 92 ARG A N 1
ATOM 757 C CA . ARG A 1 92 ? 2.299 -7.566 -22.715 1.00 88.56 92 ARG A CA 1
ATOM 758 C C . ARG A 1 92 ? 3.044 -8.822 -22.256 1.00 88.56 92 ARG A C 1
ATOM 760 O O . ARG A 1 92 ? 4.046 -9.194 -22.861 1.00 88.56 92 ARG A O 1
ATOM 767 N N . ASP A 1 93 ? 2.526 -9.454 -21.208 1.00 87.94 93 ASP A N 1
ATOM 768 C CA . ASP A 1 93 ? 3.032 -10.709 -20.641 1.00 87.94 93 ASP A CA 1
ATOM 769 C C . ASP A 1 93 ? 4.427 -10.615 -19.977 1.00 87.94 93 ASP A C 1
ATOM 771 O O . ASP A 1 93 ? 4.973 -11.636 -19.565 1.00 87.94 93 ASP A O 1
ATOM 775 N N . PHE A 1 94 ? 5.008 -9.413 -19.828 1.00 90.12 94 PHE A N 1
ATOM 776 C CA . PHE A 1 94 ? 6.275 -9.229 -19.102 1.00 90.12 94 PHE A CA 1
ATOM 777 C C . PHE A 1 94 ? 6.100 -9.313 -17.578 1.00 90.12 94 PHE A C 1
ATOM 779 O O . PHE A 1 94 ? 6.954 -9.863 -16.885 1.00 90.12 94 PHE A O 1
ATOM 786 N N . LEU A 1 95 ? 4.985 -8.787 -17.063 1.00 92.44 95 LEU A N 1
ATOM 787 C CA . LEU A 1 95 ? 4.596 -8.868 -15.655 1.00 92.44 95 LEU A CA 1
ATOM 788 C C . LEU A 1 95 ? 3.322 -9.692 -15.497 1.00 92.44 95 LEU A C 1
ATOM 790 O O . LEU A 1 95 ? 2.472 -9.721 -16.391 1.00 92.44 95 LEU A O 1
ATOM 794 N N . ALA A 1 96 ? 3.159 -10.301 -14.320 1.00 94.19 96 ALA A N 1
ATOM 795 C CA . ALA A 1 96 ? 1.861 -10.818 -13.914 1.00 94.19 96 ALA A CA 1
ATOM 796 C C . ALA A 1 96 ? 0.825 -9.684 -13.942 1.00 94.19 96 ALA A C 1
ATOM 798 O O . ALA A 1 96 ? 1.123 -8.537 -13.586 1.00 94.19 96 ALA A O 1
ATOM 799 N N . LYS A 1 97 ? -0.401 -10.009 -14.357 1.00 95.00 97 LYS A N 1
ATOM 800 C CA . LYS A 1 97 ? -1.492 -9.035 -14.465 1.00 95.00 97 LYS A CA 1
ATOM 801 C C . LYS A 1 97 ? -1.723 -8.327 -13.129 1.00 95.00 97 LYS A C 1
ATOM 803 O O . LYS A 1 97 ? -1.867 -7.110 -13.089 1.00 95.00 97 LYS A O 1
ATOM 808 N N . GLU A 1 98 ? -1.696 -9.090 -12.046 1.00 97.19 98 GLU A N 1
ATOM 809 C CA . GLU A 1 98 ? -1.882 -8.625 -10.677 1.00 97.19 98 GLU A CA 1
ATOM 810 C C . GLU A 1 98 ? -0.801 -7.615 -10.279 1.00 97.19 98 GLU A C 1
ATOM 812 O O . GLU A 1 98 ? -1.114 -6.598 -9.665 1.00 97.19 98 GLU A O 1
ATOM 817 N N . THR A 1 99 ? 0.454 -7.854 -10.670 1.00 96.50 99 THR A N 1
ATOM 818 C CA . THR A 1 99 ? 1.569 -6.930 -10.425 1.00 96.50 99 THR A CA 1
ATOM 819 C C . THR A 1 99 ? 1.388 -5.625 -11.196 1.00 96.50 99 THR A C 1
ATOM 821 O O . THR A 1 99 ? 1.559 -4.545 -10.630 1.00 96.50 99 THR A O 1
ATOM 824 N N . PHE A 1 100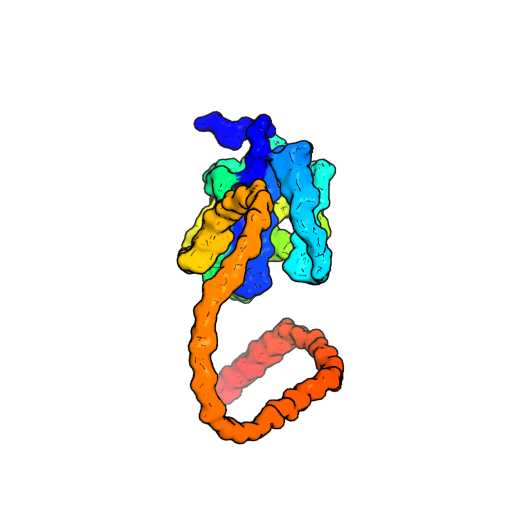 ? 1.020 -5.704 -12.477 1.00 96.00 100 PHE A N 1
ATOM 825 C CA . PHE A 1 100 ? 0.781 -4.515 -13.296 1.00 96.00 100 PHE A CA 1
ATOM 826 C C . PHE A 1 100 ? -0.375 -3.669 -12.743 1.00 96.00 100 PHE A C 1
ATOM 828 O O . PHE A 1 100 ? -0.227 -2.464 -12.549 1.00 96.00 100 PHE A O 1
ATOM 835 N N . GLU A 1 101 ? -1.507 -4.303 -12.424 1.00 96.31 101 GLU A N 1
ATOM 836 C CA . GLU A 1 101 ? -2.664 -3.621 -11.838 1.00 96.31 101 GLU A CA 1
ATOM 837 C C . GLU A 1 101 ? -2.339 -3.027 -10.458 1.00 96.31 101 GLU A C 1
ATOM 839 O O . GLU A 1 101 ? -2.818 -1.938 -10.139 1.00 96.31 101 GLU A O 1
ATOM 844 N N . ALA A 1 102 ? -1.495 -3.688 -9.654 1.00 97.56 102 ALA A N 1
ATOM 845 C CA . ALA A 1 102 ? -1.011 -3.136 -8.390 1.00 97.56 102 ALA A CA 1
ATOM 846 C C . ALA A 1 102 ? -0.241 -1.828 -8.608 1.00 97.56 102 ALA A C 1
ATOM 848 O O . ALA A 1 102 ? -0.534 -0.829 -7.952 1.00 97.56 102 ALA A O 1
ATOM 849 N N . LEU A 1 103 ? 0.723 -1.828 -9.535 1.00 96.62 103 LEU A N 1
ATOM 850 C CA . LEU A 1 103 ? 1.552 -0.662 -9.844 1.00 96.62 103 LEU A CA 1
ATOM 851 C C . LEU A 1 103 ? 0.714 0.516 -10.335 1.00 96.62 103 LEU A C 1
ATOM 853 O O . LEU A 1 103 ? 0.885 1.628 -9.839 1.00 96.62 103 LEU A O 1
ATOM 857 N N . ASP A 1 104 ? -0.208 0.269 -11.265 1.00 95.44 104 ASP A N 1
ATOM 858 C CA . ASP A 1 104 ? -1.093 1.300 -11.807 1.00 95.44 104 ASP A CA 1
ATOM 859 C C . ASP A 1 104 ? -1.975 1.918 -10.711 1.00 95.44 104 ASP A C 1
ATOM 861 O O . ASP A 1 104 ? -1.991 3.136 -10.518 1.00 95.44 104 ASP A O 1
ATOM 865 N N . LYS A 1 105 ? -2.635 1.075 -9.907 1.00 97.44 105 LYS A N 1
ATOM 866 C CA . LYS A 1 105 ? -3.475 1.529 -8.793 1.00 97.44 105 LYS A CA 1
ATOM 867 C C . LYS A 1 105 ? -2.690 2.325 -7.759 1.00 97.44 105 LYS A C 1
ATOM 869 O O . LYS A 1 105 ? -3.140 3.394 -7.355 1.00 97.44 105 LYS A O 1
ATOM 874 N N . LEU A 1 106 ? -1.528 1.829 -7.335 1.00 97.12 106 LEU A N 1
ATOM 875 C CA . LEU A 1 106 ? -0.685 2.497 -6.342 1.00 97.12 106 LEU A CA 1
ATOM 876 C C . LEU A 1 106 ? -0.140 3.822 -6.871 1.00 97.12 106 LEU A C 1
ATOM 878 O O . LEU A 1 106 ? -0.141 4.814 -6.144 1.00 97.12 106 LEU A O 1
ATOM 882 N N . HIS A 1 107 ? 0.274 3.864 -8.139 1.00 95.69 107 HIS A N 1
ATOM 883 C CA . HIS A 1 107 ? 0.737 5.093 -8.770 1.00 95.69 107 HIS A CA 1
ATOM 884 C C . HIS A 1 107 ? -0.369 6.147 -8.802 1.00 95.69 107 HIS A C 1
ATOM 886 O O . HIS A 1 107 ? -0.141 7.284 -8.396 1.00 95.69 107 HIS A O 1
ATOM 892 N N . GLN A 1 108 ? -1.582 5.761 -9.200 1.00 95.88 108 GLN A N 1
ATOM 893 C CA . GLN A 1 108 ? -2.736 6.652 -9.163 1.00 95.88 108 GLN A CA 1
ATOM 894 C C . GLN A 1 108 ? -3.095 7.070 -7.733 1.00 95.88 108 GLN A C 1
ATOM 896 O O . GLN A 1 108 ? -3.423 8.232 -7.513 1.00 95.88 108 GLN A O 1
ATOM 901 N N . LEU A 1 109 ? -2.998 6.166 -6.753 1.00 95.62 109 LEU A N 1
ATOM 902 C CA . LEU A 1 109 ? -3.345 6.436 -5.355 1.00 95.62 109 LEU A CA 1
ATOM 903 C C . LEU A 1 109 ? -2.449 7.513 -4.723 1.00 95.62 109 LEU A C 1
ATOM 905 O O . LEU A 1 109 ? -2.936 8.312 -3.930 1.00 95.62 109 LEU A O 1
ATOM 909 N N . VAL A 1 110 ? -1.179 7.596 -5.124 1.00 93.06 110 VAL A N 1
ATOM 910 C CA . VAL A 1 110 ? -0.257 8.667 -4.694 1.00 93.06 110 VAL A CA 1
ATOM 911 C C . VAL A 1 110 ? -0.620 10.034 -5.304 1.00 93.06 110 VAL A C 1
ATOM 913 O O . VAL A 1 110 ? -0.224 11.070 -4.780 1.00 93.06 110 VAL A O 1
ATOM 916 N N . LEU A 1 111 ? -1.393 10.066 -6.394 1.00 92.50 111 LEU A N 1
ATOM 917 C CA . LEU A 1 111 ? -1.781 11.300 -7.090 1.00 92.50 111 LEU A CA 1
ATOM 918 C C . LEU A 1 111 ? -3.139 11.865 -6.638 1.00 92.50 111 LEU A C 1
ATOM 920 O O . LEU A 1 111 ? -3.484 12.992 -6.999 1.00 92.50 111 LEU A O 1
ATOM 924 N N . VAL A 1 112 ? -3.946 11.106 -5.890 1.00 93.62 112 VAL A N 1
ATOM 925 C CA . VAL A 1 112 ? -5.257 11.571 -5.407 1.00 93.62 112 VAL A CA 1
ATOM 926 C C . VAL A 1 112 ? -5.156 12.228 -4.035 1.00 93.62 112 VAL A C 1
ATOM 928 O O . VAL A 1 112 ? -4.607 11.664 -3.105 1.00 93.62 112 VAL A O 1
ATOM 931 N N . HIS A 1 113 ? -5.838 13.365 -3.881 1.00 90.94 113 HIS A N 1
ATOM 932 C CA . HIS A 1 113 ? -5.899 14.137 -2.626 1.00 90.94 113 HIS A CA 1
ATOM 933 C C . HIS A 1 113 ? -7.219 13.971 -1.856 1.00 90.94 113 HIS A C 1
ATOM 935 O O . HIS A 1 113 ? -7.546 14.743 -0.955 1.00 90.94 113 HIS A O 1
ATOM 941 N N . LYS A 1 114 ? -8.065 13.018 -2.265 1.00 92.75 114 LYS A N 1
ATOM 942 C CA . LYS A 1 114 ? -9.368 12.756 -1.638 1.00 92.75 114 LYS A CA 1
ATOM 943 C C . LYS A 1 114 ? -9.621 11.262 -1.568 1.00 92.75 114 LYS A C 1
ATOM 945 O O . LYS A 1 114 ? -9.657 10.600 -2.604 1.00 92.75 114 LYS A O 1
ATOM 950 N N . LEU A 1 115 ? -9.919 10.766 -0.367 1.00 92.56 115 LEU A N 1
ATOM 951 C CA . LEU A 1 115 ? -10.228 9.351 -0.143 1.00 92.56 115 LEU A CA 1
ATOM 952 C C . LEU A 1 115 ? -11.436 8.876 -0.973 1.00 92.56 115 LEU A C 1
ATOM 954 O O . LEU A 1 115 ? -11.451 7.755 -1.476 1.00 92.56 115 LEU A O 1
ATOM 958 N N . SER A 1 116 ? -12.428 9.750 -1.177 1.00 93.38 116 SER A N 1
ATOM 959 C CA . SER A 1 116 ? -13.620 9.463 -1.990 1.00 93.38 116 SER A CA 1
ATOM 960 C C . SER A 1 116 ? -13.295 9.201 -3.452 1.00 93.38 116 SER A C 1
ATOM 962 O O . SER A 1 116 ? -13.911 8.326 -4.061 1.00 93.38 116 SER A O 1
ATOM 964 N N . SER A 1 117 ? -12.301 9.894 -4.006 1.00 94.31 117 SER A N 1
ATOM 965 C CA . SER A 1 117 ? -11.803 9.621 -5.351 1.00 94.31 117 SER A CA 1
ATOM 966 C C . SER A 1 117 ? -11.130 8.251 -5.410 1.00 94.31 117 SER A C 1
ATOM 968 O O . SER A 1 117 ? -11.446 7.468 -6.303 1.00 94.31 117 SER A O 1
ATOM 970 N N . SER A 1 118 ? -10.281 7.920 -4.433 1.00 94.12 118 SER A N 1
ATOM 971 C CA . SER A 1 118 ? -9.602 6.618 -4.370 1.00 94.12 118 SER A CA 1
ATOM 972 C C . SER A 1 118 ? -10.590 5.451 -4.318 1.00 94.12 118 SER A C 1
ATOM 974 O O . SER A 1 118 ? -10.424 4.466 -5.036 1.00 94.12 118 SER A O 1
ATOM 976 N N . ALA A 1 119 ? -11.666 5.585 -3.535 1.00 92.25 119 ALA A N 1
ATOM 977 C CA . ALA A 1 119 ? -12.738 4.593 -3.477 1.00 92.25 119 ALA A CA 1
ATOM 978 C C . ALA A 1 119 ? -13.539 4.520 -4.787 1.00 92.25 119 ALA A C 1
ATOM 980 O O . ALA A 1 119 ? -13.770 3.432 -5.312 1.00 92.25 119 ALA A O 1
ATOM 981 N N . ARG A 1 120 ? -13.932 5.672 -5.350 1.00 93.00 120 ARG A N 1
ATOM 982 C CA . ARG A 1 120 ? -14.735 5.746 -6.582 1.00 93.00 120 ARG A CA 1
ATOM 983 C C . ARG A 1 120 ? -14.022 5.147 -7.792 1.00 93.00 120 ARG A C 1
ATOM 985 O O . ARG A 1 120 ? -14.674 4.512 -8.615 1.00 93.00 120 ARG A O 1
ATOM 992 N N . TYR A 1 121 ? -12.714 5.357 -7.902 1.00 94.25 121 TYR A N 1
ATOM 993 C CA . TYR A 1 121 ? -11.895 4.822 -8.992 1.00 94.25 121 TYR A CA 1
ATOM 994 C C . TYR A 1 121 ? -11.340 3.424 -8.699 1.00 94.25 121 TYR A C 1
ATOM 996 O O . TYR A 1 121 ? -10.558 2.906 -9.488 1.00 94.25 121 TYR A O 1
ATOM 1004 N N . ASN A 1 122 ? -11.760 2.789 -7.597 1.00 94.62 122 ASN A N 1
ATOM 1005 C CA . ASN A 1 122 ? -11.318 1.452 -7.209 1.00 94.62 122 ASN A CA 1
ATOM 1006 C C . ASN A 1 122 ? -9.781 1.335 -7.139 1.00 94.62 122 ASN A C 1
ATOM 1008 O O . ASN A 1 122 ? -9.200 0.366 -7.625 1.00 94.62 122 ASN A O 1
ATOM 1012 N N . LEU A 1 123 ? -9.110 2.326 -6.545 1.00 96.44 123 LEU A N 1
ATOM 1013 C CA . LEU A 1 123 ? -7.641 2.381 -6.490 1.00 96.44 123 LEU A CA 1
ATOM 1014 C C . LEU A 1 123 ? -7.040 1.528 -5.370 1.00 96.44 123 LEU A C 1
ATOM 1016 O O . LEU A 1 123 ? -5.825 1.425 -5.260 1.00 96.44 123 LEU A O 1
ATOM 1020 N N . PHE A 1 124 ? -7.866 0.896 -4.538 1.00 96.25 124 PHE A N 1
ATOM 1021 C CA . PHE A 1 124 ? -7.380 -0.021 -3.515 1.00 96.25 124 PHE A CA 1
ATOM 1022 C C . PHE A 1 124 ? -6.989 -1.364 -4.167 1.00 96.25 124 PHE A C 1
ATOM 1024 O O . PHE A 1 124 ? -7.823 -1.984 -4.844 1.00 96.25 124 PHE A O 1
ATOM 1031 N N . PRO A 1 125 ? -5.721 -1.794 -4.053 1.00 96.88 125 PRO A N 1
ATOM 1032 C CA . PRO A 1 125 ? -5.265 -3.063 -4.611 1.00 96.88 125 PRO A CA 1
ATOM 1033 C C . PRO A 1 125 ? -5.804 -4.246 -3.801 1.00 96.88 125 PRO A C 1
ATOM 1035 O O . PRO A 1 125 ? -6.089 -4.124 -2.612 1.00 96.88 125 PRO A O 1
ATOM 1038 N N . THR A 1 126 ? -5.945 -5.408 -4.438 1.00 96.31 126 THR A N 1
ATOM 1039 C CA . THR A 1 126 ? -6.313 -6.638 -3.722 1.00 96.31 126 THR A CA 1
ATOM 1040 C C . THR A 1 126 ? -5.101 -7.254 -3.024 1.00 96.31 126 THR A C 1
ATOM 1042 O O . THR A 1 126 ? -3.953 -6.873 -3.255 1.00 96.31 126 THR A O 1
ATOM 1045 N N . ILE A 1 127 ? -5.339 -8.254 -2.180 1.00 95.44 127 ILE A N 1
ATOM 1046 C CA . ILE A 1 127 ? -4.267 -8.997 -1.506 1.00 95.44 127 ILE A CA 1
ATOM 1047 C C . ILE A 1 127 ? -3.366 -9.705 -2.524 1.00 95.44 127 ILE A C 1
ATOM 1049 O O . ILE A 1 127 ? -2.148 -9.724 -2.361 1.00 95.44 127 ILE A O 1
ATOM 1053 N N . GLU A 1 128 ? -3.947 -10.259 -3.587 1.00 96.88 128 GLU A N 1
ATOM 1054 C CA . GLU A 1 128 ? -3.220 -10.944 -4.656 1.00 96.88 128 GLU A CA 1
ATOM 1055 C C . GLU A 1 128 ? -2.316 -9.964 -5.414 1.00 96.88 128 GLU A C 1
ATOM 1057 O O . GLU A 1 128 ? -1.146 -10.267 -5.637 1.00 96.88 128 GLU A O 1
ATOM 1062 N N . MET A 1 129 ? -2.819 -8.759 -5.709 1.00 97.69 129 MET A N 1
ATOM 1063 C CA . MET A 1 129 ? -2.042 -7.656 -6.292 1.00 97.69 129 MET A CA 1
ATOM 1064 C C . MET A 1 129 ? -0.839 -7.291 -5.425 1.00 97.69 129 MET A C 1
ATOM 1066 O O . MET A 1 129 ? 0.289 -7.237 -5.910 1.00 97.69 129 MET A O 1
ATOM 1070 N N . ILE A 1 130 ? -1.067 -7.092 -4.127 1.00 96.75 130 ILE A N 1
ATOM 1071 C CA . ILE A 1 130 ? -0.017 -6.738 -3.169 1.00 96.75 130 ILE A CA 1
ATOM 1072 C C . ILE A 1 130 ? 1.020 -7.856 -3.015 1.00 96.75 130 ILE A C 1
ATOM 1074 O O . ILE A 1 130 ? 2.223 -7.594 -2.993 1.00 96.75 130 ILE A O 1
ATOM 1078 N N . THR A 1 131 ? 0.571 -9.108 -2.967 1.00 96.00 131 THR A N 1
ATOM 1079 C CA . THR A 1 131 ? 1.454 -10.277 -2.864 1.00 96.00 131 THR A CA 1
ATOM 1080 C C . THR A 1 131 ? 2.313 -10.437 -4.118 1.00 96.00 131 THR A C 1
ATOM 1082 O O . THR A 1 131 ? 3.517 -10.668 -4.018 1.00 96.00 131 THR A O 1
ATOM 1085 N N . SER A 1 132 ? 1.711 -10.278 -5.299 1.00 96.75 132 SER A N 1
ATOM 1086 C CA . SER A 1 132 ? 2.412 -10.352 -6.584 1.00 96.75 132 SER A CA 1
ATOM 1087 C C . SER A 1 132 ? 3.435 -9.221 -6.723 1.00 96.75 132 SER A C 1
ATOM 1089 O O . SER A 1 132 ? 4.597 -9.467 -7.039 1.00 96.75 132 SER A O 1
ATOM 1091 N N . LEU A 1 133 ? 3.050 -7.994 -6.355 1.00 96.88 133 LEU A N 1
ATOM 1092 C CA . LEU A 1 133 ? 3.950 -6.842 -6.322 1.00 96.88 133 LEU A CA 1
ATOM 1093 C C . LEU A 1 133 ? 5.153 -7.072 -5.400 1.00 96.88 133 LEU A C 1
ATOM 1095 O O . LEU A 1 133 ? 6.290 -6.832 -5.802 1.00 96.88 133 LEU A O 1
ATOM 1099 N N . SER A 1 134 ? 4.916 -7.551 -4.176 1.00 96.12 134 SER A N 1
ATOM 1100 C CA . SER A 1 134 ? 5.991 -7.832 -3.221 1.00 96.12 134 SER A CA 1
ATOM 1101 C C . SER A 1 134 ? 6.938 -8.923 -3.717 1.00 96.12 134 SER A C 1
ATOM 1103 O O . SER A 1 134 ? 8.113 -8.905 -3.363 1.00 96.12 134 SER A O 1
ATOM 1105 N N . ARG A 1 135 ? 6.452 -9.882 -4.508 1.00 96.12 135 ARG A N 1
ATOM 1106 C CA . ARG A 1 135 ? 7.287 -10.930 -5.098 1.00 96.12 135 ARG A CA 1
ATOM 1107 C C . ARG A 1 135 ? 8.185 -10.390 -6.212 1.00 96.12 135 ARG A C 1
ATOM 1109 O O . ARG A 1 135 ? 9.343 -10.791 -6.283 1.00 96.12 135 ARG A O 1
ATOM 1116 N N . ASP A 1 136 ? 7.654 -9.520 -7.066 1.00 94.88 136 ASP A N 1
ATOM 1117 C CA . ASP A 1 136 ? 8.356 -9.059 -8.271 1.00 94.88 136 ASP A CA 1
ATOM 1118 C C . ASP A 1 136 ? 9.274 -7.855 -8.000 1.00 94.88 136 ASP A C 1
ATOM 1120 O O . ASP A 1 136 ? 10.357 -7.753 -8.578 1.00 94.88 136 ASP A O 1
ATOM 1124 N N . PHE A 1 137 ? 8.861 -6.950 -7.108 1.00 96.38 137 PHE A N 1
ATOM 1125 C CA . PHE A 1 137 ? 9.555 -5.687 -6.831 1.00 96.38 137 PHE A CA 1
ATOM 1126 C C . PHE A 1 137 ? 9.939 -5.498 -5.363 1.00 96.38 137 PHE A C 1
ATOM 1128 O O . PHE A 1 137 ? 10.579 -4.499 -5.034 1.00 96.38 137 PHE A O 1
ATOM 1135 N N . GLY A 1 138 ? 9.563 -6.419 -4.476 1.00 96.31 138 GLY A N 1
ATOM 1136 C CA . GLY A 1 138 ? 9.919 -6.333 -3.066 1.00 96.31 138 GLY A CA 1
ATOM 1137 C C . GLY A 1 138 ? 11.392 -6.647 -2.814 1.00 96.31 138 GLY A C 1
ATOM 1138 O O . GLY A 1 138 ? 11.991 -7.497 -3.474 1.00 96.31 138 GLY A O 1
ATOM 1139 N N . VAL A 1 139 ? 11.974 -5.988 -1.815 1.00 96.50 139 VAL A N 1
ATOM 1140 C CA . VAL A 1 139 ? 13.286 -6.337 -1.258 1.00 96.50 139 VAL A CA 1
ATOM 1141 C C . VAL A 1 139 ? 13.170 -6.666 0.230 1.00 96.50 139 VAL A C 1
ATOM 1143 O O . VAL A 1 139 ? 12.292 -6.128 0.910 1.00 96.50 139 VAL A O 1
ATOM 1146 N N . PRO A 1 140 ? 14.048 -7.534 0.766 1.00 94.75 140 PRO A N 1
ATOM 1147 C CA . PRO A 1 140 ? 14.065 -7.829 2.191 1.00 94.75 140 PRO A CA 1
ATOM 1148 C C . PRO A 1 140 ? 14.284 -6.573 3.035 1.00 94.75 140 PRO A C 1
ATOM 1150 O O . PRO A 1 140 ? 15.075 -5.692 2.681 1.00 94.75 140 PRO A O 1
ATOM 1153 N N . LEU A 1 141 ? 13.609 -6.527 4.181 1.00 93.62 141 LEU A N 1
ATOM 1154 C CA . LEU A 1 141 ? 13.824 -5.488 5.177 1.00 93.62 141 LEU A CA 1
ATOM 1155 C C . LEU A 1 141 ? 15.200 -5.655 5.826 1.00 93.62 141 LEU A C 1
ATOM 1157 O O . LEU A 1 141 ? 15.639 -6.761 6.138 1.00 93.62 141 LEU A O 1
ATOM 1161 N N . THR A 1 142 ? 15.870 -4.535 6.052 1.00 92.81 142 THR A N 1
ATOM 1162 C CA . THR A 1 142 ? 17.108 -4.466 6.829 1.00 92.81 142 THR A CA 1
ATOM 1163 C C . THR A 1 142 ? 16.817 -4.601 8.323 1.00 92.81 142 THR A C 1
ATOM 1165 O O . THR A 1 142 ? 15.717 -4.300 8.781 1.00 92.81 142 THR A O 1
ATOM 1168 N N . GLU A 1 143 ? 17.822 -4.977 9.119 1.00 91.38 143 GLU A N 1
ATOM 1169 C CA . GLU A 1 143 ? 17.683 -5.071 10.583 1.00 91.38 143 GLU A CA 1
ATOM 1170 C C . GLU A 1 143 ? 17.153 -3.775 11.207 1.00 91.38 143 GLU A C 1
ATOM 1172 O O . GLU A 1 143 ? 16.297 -3.810 12.086 1.00 91.38 143 GLU A O 1
ATOM 1177 N N . LYS A 1 144 ? 17.609 -2.618 10.711 1.00 89.62 144 LYS A N 1
ATOM 1178 C CA . LYS A 1 144 ? 17.150 -1.306 11.184 1.00 89.62 144 LYS A CA 1
ATOM 1179 C C . LYS A 1 144 ? 15.659 -1.095 10.937 1.00 89.62 144 LYS A C 1
ATOM 1181 O O . LYS A 1 144 ? 14.970 -0.593 11.816 1.00 89.62 144 LYS A O 1
ATOM 1186 N N . GLU A 1 145 ? 15.170 -1.474 9.759 1.00 91.12 145 GLU A N 1
ATOM 1187 C CA . GLU A 1 145 ? 13.753 -1.361 9.396 1.00 91.12 145 GLU A CA 1
ATOM 1188 C C . GLU A 1 145 ? 12.904 -2.323 10.226 1.00 91.12 145 GLU A C 1
ATOM 1190 O O . GLU A 1 145 ? 11.881 -1.923 10.770 1.00 91.12 145 GLU A O 1
ATOM 1195 N N . ILE A 1 146 ? 13.370 -3.562 10.405 1.00 88.19 146 ILE A N 1
ATOM 1196 C CA . ILE A 1 146 ? 12.698 -4.546 11.257 1.00 88.19 146 ILE A CA 1
ATOM 1197 C C . ILE A 1 146 ? 12.578 -4.011 12.686 1.00 88.19 146 ILE A C 1
ATOM 1199 O O . ILE A 1 146 ? 11.488 -4.039 13.247 1.00 88.19 146 ILE A O 1
ATOM 1203 N N . ILE A 1 147 ? 13.658 -3.475 13.262 1.00 88.88 147 ILE A N 1
ATOM 1204 C CA . ILE A 1 147 ? 13.641 -2.889 14.611 1.00 88.88 147 ILE A CA 1
ATOM 1205 C C . ILE A 1 147 ? 12.688 -1.692 14.671 1.00 88.88 147 ILE A C 1
ATOM 1207 O O . ILE A 1 147 ? 11.889 -1.607 15.601 1.00 88.88 147 ILE A O 1
ATOM 1211 N N . LEU A 1 148 ? 12.725 -0.799 13.676 1.00 87.44 148 LEU A N 1
ATOM 1212 C CA . LEU A 1 148 ? 11.855 0.377 13.622 1.00 87.44 148 LEU A CA 1
ATOM 1213 C C . LEU A 1 148 ? 10.372 -0.015 13.616 1.00 87.44 148 LEU A C 1
ATOM 1215 O O . LEU A 1 148 ? 9.577 0.604 14.316 1.00 87.44 148 LEU A O 1
ATOM 1219 N N . PHE A 1 149 ? 10.006 -1.055 12.866 1.00 84.88 149 PHE A N 1
ATOM 1220 C CA . PHE A 1 149 ? 8.624 -1.529 12.781 1.00 84.88 149 PHE A CA 1
ATOM 1221 C C . PHE A 1 149 ? 8.218 -2.461 13.931 1.00 84.88 149 PHE A C 1
ATOM 1223 O O . PHE A 1 149 ? 7.032 -2.607 14.201 1.00 84.88 149 PHE A O 1
ATOM 1230 N N . SER A 1 150 ? 9.187 -3.063 14.625 1.00 78.12 150 SER A N 1
ATOM 1231 C CA . SER A 1 150 ? 8.951 -3.963 15.766 1.00 78.12 150 SER A CA 1
ATOM 1232 C C . SER A 1 150 ? 9.023 -3.264 17.122 1.00 78.12 150 SER A C 1
ATOM 1234 O O . SER A 1 150 ? 8.846 -3.920 18.147 1.00 78.12 150 SER A O 1
ATOM 1236 N N . SER A 1 151 ? 9.337 -1.965 17.157 1.00 63.06 151 SER A N 1
ATOM 1237 C CA . SER A 1 151 ? 9.411 -1.191 18.398 1.00 63.06 151 SER A CA 1
ATOM 1238 C C . SER A 1 151 ? 8.011 -0.999 18.980 1.00 63.06 151 SER A C 1
ATOM 1240 O O . SER A 1 151 ? 7.343 0.009 18.770 1.00 63.06 151 SER A O 1
ATOM 1242 N N . ASP A 1 152 ? 7.575 -2.015 19.713 1.00 52.41 152 ASP A N 1
ATOM 1243 C CA . ASP A 1 152 ? 6.459 -1.982 20.642 1.00 52.41 152 ASP A CA 1
ATOM 1244 C C . ASP A 1 152 ? 6.896 -1.056 21.789 1.00 52.41 152 ASP A C 1
ATOM 1246 O O . ASP A 1 152 ? 7.523 -1.495 22.756 1.00 52.41 152 ASP A O 1
ATOM 1250 N N . ASP A 1 153 ? 6.662 0.253 21.652 1.00 45.22 153 ASP A N 1
ATOM 1251 C CA . ASP A 1 153 ? 6.935 1.249 22.694 1.00 45.22 153 ASP A CA 1
ATOM 1252 C C . ASP A 1 153 ? 5.962 1.031 23.869 1.00 45.22 153 ASP A C 1
ATOM 1254 O O . ASP A 1 153 ? 5.068 1.824 24.170 1.00 45.22 153 ASP A O 1
ATOM 1258 N N . ARG A 1 154 ? 6.150 -0.073 24.598 1.00 44.59 154 ARG A N 1
ATOM 1259 C CA . ARG A 1 154 ? 5.701 -0.210 25.980 1.00 44.59 154 ARG A CA 1
ATOM 1260 C C . ARG A 1 154 ? 6.567 0.708 26.828 1.00 44.59 154 ARG A C 1
ATOM 1262 O O . ARG A 1 154 ? 7.458 0.256 27.540 1.00 44.59 154 ARG A O 1
ATOM 1269 N N . SER A 1 155 ? 6.305 2.004 26.765 1.00 38.44 155 SER A N 1
ATOM 1270 C CA . SER A 1 155 ? 6.783 2.935 27.777 1.00 38.44 155 SER A CA 1
ATOM 1271 C C . SER A 1 155 ? 5.862 2.824 29.005 1.00 38.44 155 SER A C 1
ATOM 1273 O O . SER A 1 155 ? 4.674 3.137 28.916 1.00 38.44 155 SER A O 1
ATOM 1275 N N . PRO A 1 156 ? 6.346 2.369 30.178 1.00 40.47 156 PRO A N 1
ATOM 1276 C CA . PRO A 1 156 ? 5.619 2.561 31.417 1.00 40.47 156 PRO A CA 1
ATOM 1277 C C . PRO A 1 156 ? 5.850 4.001 31.872 1.00 40.47 156 PRO A C 1
ATOM 1279 O O . PRO A 1 156 ? 6.947 4.387 32.277 1.00 40.47 156 PRO A O 1
ATOM 1282 N N . SER A 1 157 ? 4.799 4.809 31.830 1.00 41.94 157 SER A N 1
ATOM 1283 C CA . SER A 1 157 ? 4.748 6.073 32.552 1.00 41.94 157 SER A CA 1
ATOM 1284 C C . SER A 1 157 ? 4.741 5.810 34.064 1.00 41.94 157 SER A C 1
ATOM 1286 O O . SER A 1 157 ? 3.757 5.275 34.570 1.00 41.94 157 SER A O 1
ATOM 1288 N N . ALA A 1 158 ? 5.787 6.221 34.787 1.00 35.50 158 ALA A N 1
ATOM 1289 C CA . ALA A 1 158 ? 5.673 6.782 36.140 1.00 35.50 158 ALA A CA 1
ATOM 1290 C C . ALA A 1 158 ? 7.015 7.352 36.636 1.00 35.50 158 ALA A C 1
ATOM 1292 O O . ALA A 1 158 ? 8.012 6.656 36.797 1.00 35.50 158 ALA A O 1
ATOM 1293 N N . SER A 1 159 ? 6.986 8.645 36.932 1.00 37.66 159 SER A N 1
ATOM 1294 C CA . SER A 1 159 ? 7.958 9.431 37.689 1.00 37.66 159 SER A CA 1
ATOM 1295 C C . SER A 1 159 ? 8.263 8.867 39.082 1.00 37.66 159 SER A C 1
ATOM 1297 O O . SER A 1 159 ? 7.320 8.598 39.824 1.00 37.66 159 SER A O 1
ATOM 1299 N N . THR A 1 160 ? 9.526 8.877 39.530 1.00 32.12 160 THR A N 1
ATOM 1300 C CA . THR A 1 160 ? 9.862 9.309 40.906 1.00 32.12 160 THR A CA 1
ATOM 1301 C C . THR A 1 160 ? 11.312 9.801 41.028 1.00 32.12 160 THR A C 1
ATOM 1303 O O . THR A 1 160 ? 12.271 9.115 40.695 1.00 32.12 160 THR A O 1
ATOM 1306 N N . THR A 1 161 ? 11.421 11.015 41.555 1.00 31.55 161 THR A N 1
ATOM 1307 C CA . THR A 1 161 ? 12.554 11.743 42.136 1.00 31.55 161 THR A CA 1
ATOM 1308 C C . THR A 1 161 ? 13.557 10.895 42.933 1.00 31.55 161 THR A C 1
ATOM 1310 O O . THR A 1 161 ? 13.135 10.126 43.797 1.00 31.55 161 THR A O 1
ATOM 1313 N N . ARG A 1 162 ? 14.869 11.160 42.777 1.00 29.22 162 ARG A N 1
ATOM 1314 C CA . ARG A 1 162 ? 15.823 11.387 43.893 1.00 29.22 162 ARG A CA 1
ATOM 1315 C C . ARG A 1 162 ? 17.227 11.782 43.417 1.00 29.22 162 ARG A C 1
ATOM 1317 O O . ARG A 1 162 ? 17.908 11.034 42.727 1.00 29.22 162 ARG A O 1
ATOM 1324 N N . GLU A 1 163 ? 17.650 12.957 43.873 1.00 29.77 163 GLU A N 1
ATOM 1325 C CA . GLU A 1 163 ? 19.035 13.426 43.942 1.00 29.77 163 GLU A CA 1
ATOM 1326 C C . GLU A 1 163 ? 19.910 12.496 44.804 1.00 29.77 163 GLU A C 1
ATOM 1328 O O . GLU A 1 163 ? 19.439 11.999 45.832 1.00 29.77 163 GLU A O 1
ATOM 1333 N N . LYS A 1 164 ? 21.204 12.365 44.459 1.00 30.00 164 LYS A N 1
ATOM 1334 C CA . LYS A 1 164 ? 22.344 12.626 45.371 1.00 30.00 164 LYS A CA 1
ATOM 1335 C C . LYS A 1 164 ? 23.720 12.473 44.690 1.00 30.00 164 LYS A C 1
ATOM 1337 O O . LYS A 1 164 ? 24.149 11.387 44.331 1.00 30.00 164 LYS A O 1
ATOM 1342 N N . GLN A 1 165 ? 24.359 13.634 44.570 1.00 25.08 165 GLN A N 1
ATOM 1343 C CA . GLN A 1 165 ? 25.775 14.032 44.650 1.00 25.08 165 GLN A CA 1
ATOM 1344 C C . GLN A 1 165 ? 26.927 13.013 44.850 1.00 25.08 165 GLN A C 1
ATOM 1346 O O . GLN A 1 165 ? 26.867 12.146 45.719 1.00 25.08 165 GLN A O 1
ATOM 1351 N N . ASN A 1 166 ? 28.064 13.421 44.242 1.00 25.56 166 ASN A N 1
ATOM 1352 C CA . ASN A 1 166 ? 29.485 13.316 44.659 1.00 25.56 166 ASN A CA 1
ATOM 1353 C C . ASN A 1 166 ? 30.242 12.008 44.312 1.00 25.56 166 ASN A C 1
ATOM 1355 O O . ASN A 1 166 ? 29.747 10.930 44.596 1.00 25.56 166 ASN A O 1
ATOM 1359 N N . LYS A 1 167 ? 31.476 12.007 43.755 1.00 27.72 167 LYS A N 1
ATOM 1360 C CA . LYS A 1 167 ? 32.646 12.899 43.984 1.00 27.72 167 LYS A CA 1
ATOM 1361 C C . LYS A 1 167 ? 33.832 12.634 43.001 1.00 27.72 167 LYS A C 1
ATOM 1363 O O . LYS A 1 167 ? 33.956 11.523 42.504 1.00 27.72 167 LYS A O 1
ATOM 1368 N N . HIS A 1 168 ? 34.757 13.613 42.938 1.00 26.67 168 HIS A N 1
ATOM 1369 C CA . HIS A 1 168 ? 36.224 13.562 42.661 1.00 26.67 168 HIS A CA 1
ATOM 1370 C C . HIS A 1 168 ? 36.845 13.813 41.257 1.00 26.67 168 HIS A C 1
ATOM 1372 O O . HIS A 1 168 ? 37.154 12.896 40.511 1.00 26.67 168 HIS A O 1
ATOM 1378 N N . ILE A 1 169 ? 37.100 15.107 40.986 1.00 26.75 169 ILE A N 1
ATOM 1379 C CA . ILE A 1 169 ? 38.382 15.817 40.702 1.00 26.75 169 ILE A CA 1
ATOM 1380 C C . ILE A 1 169 ? 39.632 14.978 40.351 1.00 26.75 169 ILE A C 1
ATOM 1382 O O . ILE A 1 169 ? 40.104 14.255 41.228 1.00 26.75 169 ILE A O 1
ATOM 1386 N N . ILE A 1 170 ? 40.265 15.275 39.197 1.00 29.53 170 ILE A N 1
ATOM 1387 C CA . ILE A 1 170 ? 41.719 15.545 39.057 1.00 29.53 170 ILE A CA 1
ATOM 1388 C C . ILE A 1 170 ? 41.925 16.678 38.026 1.00 29.53 170 ILE A C 1
ATOM 1390 O O . ILE A 1 170 ? 41.400 16.620 36.916 1.00 29.53 170 ILE A O 1
ATOM 1394 N N . ASP A 1 171 ? 42.669 17.698 38.451 1.00 24.69 171 ASP A N 1
ATOM 1395 C CA . ASP A 1 171 ? 43.181 18.865 37.719 1.00 24.69 171 ASP A CA 1
ATOM 1396 C C . ASP A 1 171 ? 44.385 18.482 36.837 1.00 24.69 171 ASP A C 1
ATOM 1398 O O . ASP A 1 171 ? 45.235 17.728 37.308 1.00 24.69 171 ASP A O 1
ATOM 1402 N N . SER A 1 172 ? 44.518 19.049 35.630 1.00 28.73 172 SER A N 1
ATOM 1403 C CA . SER A 1 172 ? 45.817 19.535 35.123 1.00 28.73 172 SER A CA 1
ATOM 1404 C C . SER A 1 172 ? 45.662 20.321 33.813 1.00 28.73 172 SER A C 1
ATOM 1406 O O . SER A 1 172 ? 45.142 19.827 32.815 1.00 28.73 172 SER A O 1
ATOM 1408 N N . SER A 1 173 ? 46.159 21.551 33.845 1.00 27.36 173 SER A N 1
ATOM 1409 C CA . SER A 1 173 ? 46.379 22.510 32.758 1.00 27.36 173 SER A CA 1
ATOM 1410 C C . SER A 1 173 ? 47.283 21.956 31.645 1.00 27.36 173 SER A C 1
ATOM 1412 O O . SER A 1 173 ? 48.256 21.277 31.954 1.00 27.36 173 SER A O 1
ATOM 1414 N N . ASP A 1 174 ? 47.020 22.273 30.368 1.00 27.78 174 ASP A N 1
ATOM 1415 C CA . ASP A 1 174 ? 47.731 23.346 29.643 1.00 27.78 174 ASP A CA 1
ATOM 1416 C C . ASP A 1 174 ? 47.365 23.448 28.142 1.00 27.78 174 ASP A C 1
ATOM 1418 O O . ASP A 1 174 ? 47.098 22.458 27.463 1.00 27.78 174 ASP A O 1
ATOM 1422 N N . SER A 1 175 ? 47.517 24.671 27.623 1.00 29.52 175 SER A N 1
ATOM 1423 C CA . SER A 1 175 ? 47.785 25.059 26.222 1.00 29.52 175 SER A CA 1
ATOM 1424 C C . SER A 1 175 ? 46.640 25.269 25.191 1.00 29.52 175 SER A C 1
ATOM 1426 O O . SER A 1 175 ? 46.104 24.360 24.571 1.00 29.52 175 SER A O 1
ATOM 1428 N N . ASN A 1 176 ? 46.403 26.564 24.926 1.00 29.38 176 ASN A N 1
ATOM 1429 C CA . ASN A 1 176 ? 46.517 27.247 23.620 1.00 29.38 176 ASN A CA 1
ATOM 1430 C C . ASN A 1 176 ? 45.525 26.977 22.454 1.00 29.38 176 ASN A C 1
ATOM 1432 O O . ASN A 1 176 ? 45.810 26.176 21.576 1.00 29.38 176 ASN A O 1
ATOM 1436 N N . ASN A 1 177 ? 44.506 27.860 22.370 1.00 33.62 177 ASN A N 1
ATOM 1437 C CA . ASN A 1 177 ? 44.150 28.771 21.242 1.00 33.62 177 ASN A CA 1
ATOM 1438 C C . ASN A 1 177 ? 43.758 28.197 19.841 1.00 33.62 177 ASN A C 1
ATOM 1440 O O . ASN A 1 177 ? 44.294 27.191 19.402 1.00 33.62 177 ASN A O 1
ATOM 1444 N N . PRO A 1 178 ? 43.040 28.956 18.981 1.00 38.38 178 PRO A N 1
ATOM 1445 C CA . PRO A 1 178 ? 41.655 29.416 19.063 1.00 38.38 178 PRO A CA 1
ATOM 1446 C C . PRO A 1 178 ? 40.746 28.850 17.947 1.00 38.38 178 PRO A C 1
ATOM 1448 O O . PRO A 1 178 ? 41.165 28.425 16.872 1.00 38.38 178 PRO A O 1
ATOM 1451 N N . SER A 1 179 ? 39.449 28.981 18.204 1.00 31.42 179 SER A N 1
ATOM 1452 C CA . SER A 1 179 ? 38.313 28.895 17.287 1.00 31.42 179 SER A CA 1
ATOM 1453 C C . SER A 1 179 ? 38.489 29.643 15.953 1.00 31.42 179 SER A C 1
ATOM 1455 O O . SER A 1 179 ? 38.637 30.867 15.937 1.00 31.42 179 SER A O 1
ATOM 1457 N N . LYS A 1 180 ? 38.319 28.929 14.832 1.00 34.31 180 LYS A N 1
ATOM 1458 C CA . LYS A 1 180 ? 37.871 29.506 13.556 1.00 34.31 180 LYS A CA 1
ATOM 1459 C C . LYS A 1 180 ? 36.374 29.246 13.393 1.00 34.31 180 LYS A C 1
ATOM 1461 O O . LYS A 1 180 ? 35.952 28.129 13.117 1.00 34.31 180 LYS A O 1
ATOM 1466 N N . GLN A 1 181 ? 35.586 30.298 13.592 1.00 34.56 181 GLN A N 1
ATOM 1467 C CA . GLN A 1 181 ? 34.225 30.403 13.080 1.00 34.56 181 GLN A CA 1
ATOM 1468 C C . GLN A 1 181 ? 34.309 30.674 11.575 1.00 34.56 181 GLN A C 1
ATOM 1470 O O . GLN A 1 181 ? 34.677 31.776 11.171 1.00 34.56 181 GLN A O 1
ATOM 1475 N N . GLU A 1 182 ? 33.949 29.699 10.746 1.00 30.47 182 GLU A N 1
ATOM 1476 C CA . GLU A 1 182 ? 33.552 29.979 9.367 1.00 30.47 182 GLU A CA 1
ATOM 1477 C C . GLU A 1 182 ? 32.050 30.263 9.337 1.00 30.47 182 GLU A C 1
ATOM 1479 O O . GLU A 1 182 ? 31.205 29.406 9.590 1.00 30.47 182 GLU A O 1
ATOM 1484 N N . ARG A 1 183 ? 31.739 31.534 9.072 1.00 30.83 183 ARG A N 1
ATOM 1485 C CA . ARG A 1 183 ? 30.416 32.018 8.689 1.00 30.83 183 ARG A CA 1
ATOM 1486 C C . ARG A 1 183 ? 30.051 31.404 7.338 1.00 30.83 183 ARG A C 1
ATOM 1488 O O . ARG A 1 183 ? 30.684 31.735 6.341 1.00 30.83 183 ARG A O 1
ATOM 1495 N N . VAL A 1 184 ? 28.999 30.595 7.290 1.00 35.22 184 VAL A N 1
ATOM 1496 C CA . VAL A 1 184 ? 28.288 30.321 6.035 1.00 35.22 184 VAL A CA 1
ATOM 1497 C C . VAL A 1 184 ? 27.192 31.386 5.905 1.00 35.22 184 VAL A C 1
ATOM 1499 O O . VAL A 1 184 ? 26.359 31.481 6.810 1.00 35.22 184 VAL A O 1
ATOM 1502 N N . PRO A 1 185 ? 27.197 32.238 4.865 1.00 33.38 185 PRO A N 1
ATOM 1503 C CA . PRO A 1 185 ? 26.144 33.219 4.672 1.00 33.38 185 PRO A CA 1
ATOM 1504 C C . PRO A 1 185 ? 24.880 32.543 4.138 1.00 33.38 185 PRO A C 1
ATOM 1506 O O . PRO A 1 185 ? 24.917 31.720 3.224 1.00 33.38 185 PRO A O 1
ATOM 1509 N N . SER A 1 186 ? 23.756 32.914 4.736 1.00 37.66 186 SER A N 1
ATOM 1510 C CA . SER A 1 186 ? 22.409 32.607 4.274 1.00 37.66 186 SER A CA 1
ATOM 1511 C C . SER A 1 186 ? 22.015 33.507 3.098 1.00 37.66 186 SER A C 1
ATOM 1513 O O . SER A 1 186 ? 22.367 34.682 3.099 1.00 37.66 186 SER A O 1
ATOM 1515 N N . GLN A 1 187 ? 21.139 32.955 2.248 1.00 39.34 187 GLN A N 1
ATOM 1516 C CA . GLN A 1 187 ? 20.246 33.594 1.264 1.00 39.34 187 GLN A CA 1
ATOM 1517 C C . GLN A 1 187 ? 20.813 33.839 -0.142 1.00 39.34 187 GLN A C 1
ATOM 1519 O O . GLN A 1 187 ? 21.652 34.703 -0.341 1.00 39.34 187 GLN A O 1
ATOM 1524 N N . GLU A 1 1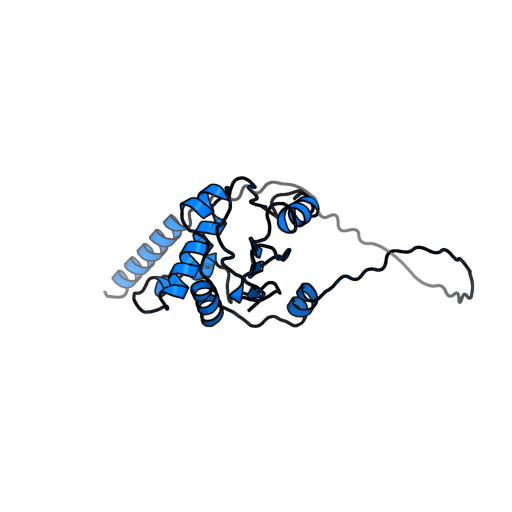88 ? 20.274 33.110 -1.128 1.00 35.47 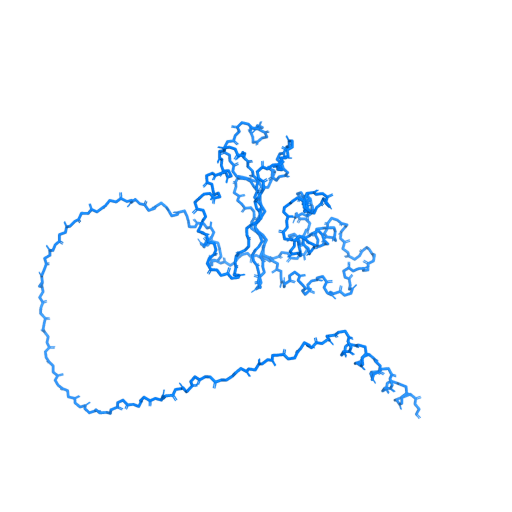188 GLU A N 1
ATOM 1525 C CA . GLU A 1 188 ? 19.364 33.685 -2.135 1.00 35.47 188 GLU A CA 1
ATOM 1526 C C . GLU A 1 188 ? 18.697 32.581 -2.982 1.00 35.47 188 GLU A C 1
ATOM 1528 O O . GLU A 1 188 ? 19.250 31.507 -3.225 1.00 35.47 188 GLU A O 1
ATOM 1533 N N . GLU A 1 189 ? 17.441 32.831 -3.341 1.00 46.53 189 GLU A N 1
ATOM 1534 C CA . GLU A 1 189 ? 16.515 31.953 -4.050 1.00 46.53 189 GLU A CA 1
ATOM 1535 C C . GLU A 1 189 ? 17.062 31.479 -5.403 1.00 46.53 189 GLU A C 1
ATOM 1537 O O . GLU A 1 189 ? 17.274 32.275 -6.313 1.00 46.53 189 GLU A O 1
ATOM 1542 N N . ILE A 1 190 ? 17.179 30.164 -5.601 1.00 36.28 190 ILE A N 1
ATOM 1543 C CA . ILE A 1 190 ? 17.235 29.596 -6.953 1.00 36.28 190 ILE A CA 1
ATOM 1544 C C . ILE A 1 190 ? 15.882 28.954 -7.222 1.00 36.28 190 ILE A C 1
ATOM 1546 O O . ILE A 1 190 ? 15.631 27.793 -6.888 1.00 36.28 190 ILE A O 1
ATOM 1550 N N . ILE A 1 191 ? 15.001 29.753 -7.823 1.00 41.06 191 ILE A N 1
ATOM 1551 C CA . ILE A 1 191 ? 13.828 29.293 -8.563 1.00 41.06 191 ILE A CA 1
ATOM 1552 C C . ILE A 1 191 ? 14.322 28.204 -9.522 1.00 41.06 191 ILE A C 1
ATOM 1554 O O . ILE A 1 191 ? 15.033 28.484 -10.487 1.00 41.06 191 ILE A O 1
ATOM 1558 N N . ARG A 1 192 ? 14.008 26.940 -9.226 1.00 42.81 192 ARG A N 1
ATOM 1559 C CA . ARG A 1 192 ? 14.293 25.837 -10.146 1.00 42.81 192 ARG A CA 1
ATOM 1560 C C . ARG A 1 192 ? 13.369 26.027 -11.352 1.00 42.81 192 ARG A C 1
ATOM 1562 O O . ARG A 1 192 ? 12.156 26.030 -11.143 1.00 42.81 192 ARG A O 1
ATOM 1569 N N . PRO A 1 193 ? 13.884 26.215 -12.580 1.00 44.97 193 PRO A N 1
ATOM 1570 C CA . PRO A 1 193 ? 13.015 26.247 -13.741 1.00 44.97 193 PRO A CA 1
ATOM 1571 C C . PRO A 1 193 ? 12.344 24.880 -13.857 1.00 44.97 193 PRO A C 1
ATOM 1573 O O . PRO A 1 193 ? 12.974 23.854 -13.602 1.00 44.97 193 PRO A O 1
ATOM 1576 N N . ASP A 1 194 ? 11.063 24.888 -14.197 1.00 48.53 194 ASP A N 1
ATOM 1577 C CA . ASP A 1 194 ? 10.263 23.704 -14.476 1.00 48.53 194 ASP A CA 1
ATOM 1578 C C . ASP A 1 194 ? 10.906 22.960 -15.659 1.00 48.53 194 ASP A C 1
ATOM 1580 O O . ASP A 1 194 ? 10.772 23.342 -16.823 1.00 48.53 194 ASP A O 1
ATOM 1584 N N . ILE A 1 195 ? 11.763 21.978 -15.360 1.00 57.50 195 ILE A N 1
ATOM 1585 C CA . ILE A 1 195 ? 12.475 21.223 -16.389 1.00 57.50 195 ILE A CA 1
ATOM 1586 C C . ILE A 1 195 ? 11.458 20.257 -16.986 1.00 57.50 195 ILE A C 1
ATOM 1588 O O . ILE A 1 195 ? 11.204 19.193 -16.432 1.00 57.50 195 ILE A O 1
ATOM 1592 N N . ASN A 1 196 ? 10.904 20.619 -18.141 1.00 65.31 196 ASN A N 1
ATOM 1593 C CA . ASN A 1 196 ? 10.037 19.756 -18.930 1.00 65.31 196 ASN A CA 1
ATOM 1594 C C . ASN A 1 196 ? 10.828 18.527 -19.426 1.00 65.31 196 ASN A C 1
ATOM 1596 O O . ASN A 1 196 ? 11.492 18.544 -20.468 1.00 65.31 196 ASN A O 1
ATOM 1600 N N . PHE A 1 197 ? 10.804 17.450 -18.637 1.00 65.62 197 PHE A N 1
ATOM 1601 C CA . PHE A 1 197 ? 11.513 16.200 -18.925 1.00 65.62 197 PHE A CA 1
ATOM 1602 C C . PHE A 1 197 ? 11.060 15.556 -20.245 1.00 65.62 197 PHE A C 1
ATOM 1604 O O . PHE A 1 197 ? 11.835 14.825 -20.865 1.00 65.62 197 PHE A O 1
ATOM 1611 N N . LEU A 1 198 ? 9.845 15.867 -20.709 1.00 62.34 198 LEU A N 1
ATOM 1612 C CA . LEU A 1 198 ? 9.296 15.337 -21.951 1.00 62.34 198 LEU A CA 1
ATOM 1613 C C . LEU A 1 198 ? 10.004 15.924 -23.178 1.00 62.34 198 LEU A C 1
ATOM 1615 O O . LEU A 1 198 ? 10.452 15.172 -24.042 1.00 62.34 198 LEU A O 1
ATOM 1619 N N . GLU A 1 199 ? 10.197 17.244 -23.220 1.00 66.81 199 GLU A N 1
ATOM 1620 C CA . GLU A 1 199 ? 10.918 17.909 -24.317 1.00 66.81 199 GLU A CA 1
ATOM 1621 C C . GLU A 1 199 ? 12.381 17.464 -24.389 1.00 66.81 199 GLU A C 1
ATOM 1623 O O . GLU A 1 199 ? 12.892 17.173 -25.472 1.00 66.81 199 GLU A O 1
ATOM 1628 N N . LYS A 1 200 ? 13.048 17.309 -23.236 1.00 72.62 200 LYS A N 1
ATOM 1629 C CA . LYS A 1 200 ? 14.427 16.796 -23.196 1.00 72.62 200 LYS A CA 1
ATOM 1630 C C . LYS A 1 200 ? 14.535 15.359 -23.701 1.00 72.62 200 LYS A C 1
ATOM 1632 O O . LYS A 1 200 ? 15.524 15.028 -24.356 1.00 72.62 200 LYS A O 1
ATOM 1637 N N . ASN A 1 201 ? 13.552 14.507 -23.410 1.00 70.38 201 ASN A N 1
ATOM 1638 C CA . ASN A 1 201 ? 13.549 13.131 -23.904 1.00 70.38 201 ASN A CA 1
ATOM 1639 C C . ASN A 1 201 ? 13.286 13.066 -25.412 1.00 70.38 201 ASN A C 1
ATOM 1641 O O . ASN A 1 201 ? 13.993 12.336 -26.108 1.00 70.38 201 ASN A O 1
ATOM 1645 N N . ILE A 1 202 ? 12.347 13.867 -25.927 1.00 81.06 202 ILE A N 1
ATOM 1646 C CA . ILE A 1 202 ? 12.081 13.970 -27.370 1.00 81.06 202 ILE A CA 1
ATOM 1647 C C . ILE A 1 202 ? 13.348 14.409 -28.111 1.00 81.06 202 ILE A C 1
ATOM 1649 O O . ILE A 1 202 ? 13.735 13.783 -29.100 1.00 81.06 202 ILE A O 1
ATOM 1653 N N . GLU A 1 203 ? 14.048 15.422 -27.599 1.00 82.75 203 GLU A N 1
ATOM 1654 C CA . GLU A 1 203 ? 15.242 15.939 -28.264 1.00 82.75 203 GLU A CA 1
ATOM 1655 C C . GLU A 1 203 ? 16.429 14.970 -28.180 1.00 82.75 203 GLU A C 1
ATOM 1657 O O . GLU A 1 203 ? 17.142 14.775 -29.165 1.00 82.75 203 GLU A O 1
ATOM 1662 N N . ARG A 1 204 ? 16.602 14.260 -27.056 1.00 80.94 204 ARG A N 1
ATOM 1663 C CA . ARG A 1 204 ? 17.616 13.196 -26.941 1.00 80.94 204 ARG A CA 1
ATOM 1664 C C . ARG A 1 204 ? 17.396 12.073 -27.953 1.00 80.94 204 ARG A C 1
ATOM 1666 O O . ARG A 1 204 ? 18.358 11.629 -28.578 1.00 80.94 204 ARG A O 1
ATOM 1673 N N . ILE A 1 205 ? 16.150 11.637 -28.141 1.00 75.75 205 ILE A N 1
ATOM 1674 C CA . ILE A 1 205 ? 15.806 10.598 -29.123 1.00 75.75 205 ILE A CA 1
ATOM 1675 C C . ILE A 1 205 ? 16.041 11.109 -30.549 1.00 75.75 205 ILE A C 1
ATOM 1677 O O . ILE A 1 205 ? 16.590 10.384 -31.386 1.00 75.75 205 ILE A O 1
ATOM 1681 N N . ARG A 1 206 ? 15.685 12.368 -30.830 1.00 80.38 206 ARG A N 1
ATOM 1682 C CA . ARG A 1 206 ? 15.893 12.994 -32.141 1.00 80.38 206 ARG A CA 1
ATOM 1683 C C . ARG A 1 206 ? 17.377 13.100 -32.493 1.00 80.38 206 ARG A C 1
ATOM 1685 O O . ARG A 1 206 ? 17.763 12.724 -33.600 1.00 80.38 206 ARG A O 1
ATOM 1692 N N . LEU A 1 207 ? 18.210 13.539 -31.551 1.00 85.19 207 LEU A N 1
ATOM 1693 C CA . LEU A 1 207 ? 19.661 13.651 -31.726 1.00 85.19 207 LEU A CA 1
ATOM 1694 C C . LEU A 1 207 ? 20.332 12.285 -31.908 1.00 85.19 207 LEU A C 1
ATOM 1696 O O . LEU A 1 207 ? 21.169 12.137 -32.796 1.00 85.19 207 LEU A O 1
ATOM 1700 N N . ALA A 1 208 ? 19.931 11.272 -31.134 1.00 80.31 208 ALA A N 1
ATOM 1701 C CA . ALA A 1 208 ? 20.425 9.906 -31.309 1.00 80.31 208 ALA A CA 1
ATOM 1702 C C . ALA A 1 208 ? 20.044 9.329 -32.686 1.00 80.31 208 ALA A C 1
ATOM 1704 O O . ALA A 1 208 ? 20.864 8.696 -33.349 1.00 80.31 208 ALA A O 1
ATOM 1705 N N . SER A 1 209 ? 18.827 9.616 -33.160 1.00 78.19 209 SER A N 1
ATOM 1706 C CA . SER A 1 209 ? 18.354 9.182 -34.482 1.00 78.19 209 SER A CA 1
ATOM 1707 C C . SER A 1 209 ? 19.101 9.874 -35.628 1.00 78.19 209 SER A C 1
ATOM 1709 O O . SER A 1 209 ? 19.442 9.235 -36.622 1.00 78.19 209 SER A O 1
ATOM 1711 N N . LEU A 1 210 ? 19.389 11.173 -35.489 1.00 82.12 210 LEU A N 1
ATOM 1712 C CA . 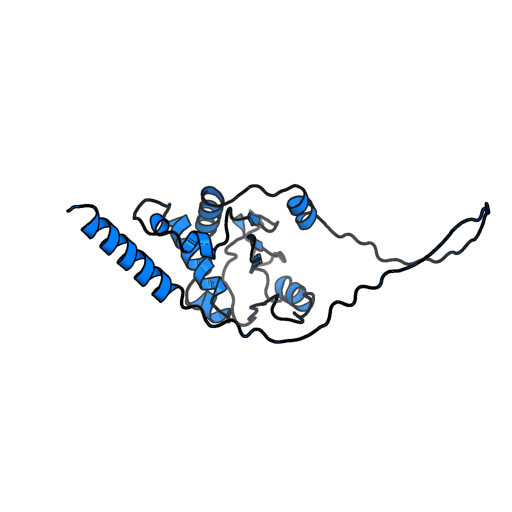LEU A 1 210 ? 20.208 11.928 -36.442 1.00 82.12 210 LEU A CA 1
ATOM 1713 C C . LEU A 1 210 ? 21.638 11.393 -36.486 1.00 82.12 210 LEU A C 1
ATOM 1715 O O . LEU A 1 210 ? 22.159 11.164 -37.572 1.00 82.12 210 LEU A O 1
ATOM 1719 N N . ARG A 1 211 ? 22.246 11.134 -35.325 1.00 76.00 211 ARG A N 1
ATOM 1720 C CA . ARG A 1 211 ? 23.591 10.562 -35.235 1.00 76.00 211 ARG A CA 1
ATOM 1721 C C . ARG A 1 211 ? 23.686 9.218 -35.961 1.00 76.00 211 ARG A C 1
ATOM 1723 O O . ARG A 1 211 ? 24.548 9.064 -36.817 1.00 76.00 211 ARG A O 1
ATOM 1730 N N . ASN A 1 212 ? 22.744 8.307 -35.718 1.00 73.19 212 ASN A N 1
ATOM 1731 C CA . ASN A 1 212 ? 22.713 7.011 -36.403 1.00 73.19 212 ASN A CA 1
ATOM 1732 C C . ASN A 1 212 ? 22.544 7.154 -37.924 1.00 73.19 212 ASN A C 1
ATOM 1734 O O . ASN A 1 212 ? 23.079 6.355 -38.682 1.00 73.19 212 ASN A O 1
ATOM 1738 N N . LYS A 1 213 ? 21.828 8.185 -38.388 1.00 73.31 213 LYS A N 1
ATOM 1739 C CA . LYS A 1 213 ? 21.646 8.458 -39.819 1.00 73.31 213 LYS A CA 1
ATOM 1740 C C . LYS A 1 213 ? 22.926 8.955 -40.506 1.00 73.31 213 LYS A C 1
ATOM 1742 O O . LYS A 1 213 ? 23.093 8.697 -41.693 1.00 73.31 213 LYS A O 1
ATOM 1747 N N .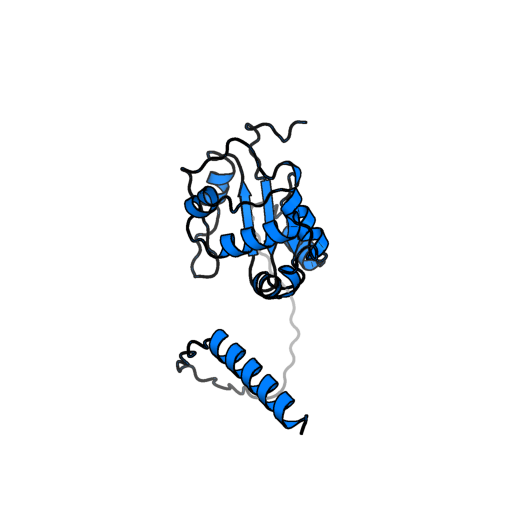 TYR A 1 214 ? 23.806 9.659 -39.792 1.00 67.00 214 TYR A N 1
ATOM 1748 C CA . TYR A 1 214 ? 25.081 10.149 -40.335 1.00 67.00 214 TYR A CA 1
ATOM 1749 C C . TYR A 1 214 ? 26.251 9.177 -40.134 1.00 67.00 214 TYR A C 1
ATOM 1751 O O . TYR A 1 214 ? 27.239 9.303 -40.839 1.00 67.00 214 TYR A O 1
ATOM 1759 N N . GLU A 1 215 ? 26.141 8.205 -39.223 1.00 62.50 215 GLU A N 1
ATOM 1760 C CA . GLU A 1 215 ? 27.126 7.120 -39.052 1.00 62.50 215 GLU A CA 1
ATOM 1761 C C . GLU A 1 215 ? 26.907 5.941 -40.038 1.00 62.50 215 GLU A C 1
ATOM 1763 O O . GLU A 1 215 ? 27.677 4.985 -40.036 1.00 62.50 215 GLU A O 1
ATOM 1768 N N . LEU A 1 216 ? 25.869 6.005 -40.887 1.00 54.34 216 LEU A N 1
ATOM 1769 C CA . LEU A 1 216 ? 25.512 4.998 -41.906 1.00 54.34 216 LEU A CA 1
ATOM 1770 C C . LEU A 1 216 ? 25.803 5.434 -43.362 1.00 54.34 216 LEU A C 1
ATOM 1772 O O . LEU A 1 216 ? 25.442 4.705 -44.286 1.00 54.34 216 LEU A O 1
ATOM 1776 N N . ASN A 1 217 ? 26.454 6.586 -43.564 1.00 44.31 217 ASN A N 1
ATOM 1777 C CA . ASN A 1 217 ? 26.997 7.055 -44.850 1.00 44.31 217 ASN A CA 1
ATOM 1778 C C . ASN A 1 217 ? 28.518 7.201 -44.756 1.00 44.31 217 ASN A C 1
ATOM 1780 O O . ASN A 1 217 ? 29.166 7.122 -45.822 1.00 44.31 217 ASN A O 1
#

Organism: NCBI:txid392030

Sequence (217 aa):
VQQTSHKLNIITGFHLFDEEQHLFILEGQKEDAIDVLYKQLPRPQGKNVEILYDSSIRFNERLYVKLGLDLTHIKLCRTLRDIVSQPLIFVRDFLAKETFEALDKLHQLVLVHKLSSSARYNLFPTIEMITSLSRDFGVPLTEKEIILFSSDDRSPSASTTREKQNKHIIDSSDSNNPSKQERVPSQEEIIRPDINFLEKNIERIRLASLRNKYELN